Protein AF-A0A7W8D7C5-F1 (afdb_monomer_lite)

Sequence (244 aa):
MRLLVLLAIVPTAVAQPLSKNELETLPLEELSGRLLGEVGAFAIGVDRSNFPYEIRFFSRAYAPPSQYGLCESDWITLRLDFSPGRGTSVESIKTQPRFGAVDSIYHFPARISEERNRRVCSELTDVSQFFPAPDWGSARQVLYYLDYVKGVGIFKGKLHSFECTGACSGIDAQSYIKTIDPANITAVEAIDCPGDLRRGSCYRITLTGSPPGLFPRELRVYGKGYGNNTEVSHVALWVGVTFF

Organism: NCBI:txid659595

Radius of gyration: 20.31 Å; chains: 1; bounding box: 59×41×55 Å

pLDDT: mean 78.72, std 13.03, range [33.56, 93.62]

Foldseek 3Di:
DDPPPPPPPDDDPPQQADALCCCVDPDQQVNLCSQPNPVSVQFLDWDCPPPPFKIKTKGQWFDDPPLQFKIKIKIKIFGWDADVPRHIDGPDIDIAIFMFGQPVRNVPRVPADPVNRGVVSRPDSDCLSGAGERDSVQRVVVSVQLCLLLCDDPNPPPDAAEAEDDPCVPPPVSVVSNPDRSSQFHYKDWDQADDPQRQATKIKTAGHDDDAAKDWGIKIWGWHDDPPDTDTHYIYTYIDHDHD

Secondary structure (DSSP, 8-state):
--------------PPPBPHHHHHHS-HHHHHHHHHGGGGGGEEEEE-TTTTTEEEEEEPPBPPTT-TT-EEEEEEEEEEEEETTTEEEEEEEEEEEEEE--HHHHT-GGG--HHHHHHHHHH-S-STTS--BSSHHHHHHHHHHHHHHHT-GGGTT---EEEEEES-TT--HHHHHHT--GGGEEEEEEEPPPGGGTTSEEEEEEES---SEEEEEEEEEEEEEETTEEEEEEEEEEEEEE--

Structure (mmCIF, N/CA/C/O backbone):
data_AF-A0A7W8D7C5-F1
#
_entry.id   AF-A0A7W8D7C5-F1
#
loop_
_atom_site.group_PDB
_atom_site.id
_atom_site.type_symbol
_atom_site.label_atom_id
_atom_site.label_alt_id
_atom_site.label_comp_id
_atom_site.label_asym_id
_atom_site.label_entity_id
_atom_site.label_seq_id
_atom_site.pdbx_PDB_ins_code
_atom_site.Cartn_x
_atom_site.Cartn_y
_atom_site.Cartn_z
_atom_site.occupancy
_atom_site.B_iso_or_equiv
_atom_site.auth_seq_id
_atom_site.auth_comp_id
_atom_site.auth_asym_id
_atom_site.auth_atom_id
_atom_site.pdbx_PDB_model_num
ATOM 1 N N . MET A 1 1 ? -19.832 -9.947 -7.235 1.00 33.91 1 MET A N 1
ATOM 2 C CA . MET A 1 1 ? -21.053 -9.909 -6.408 1.00 33.91 1 MET A CA 1
ATOM 3 C C . MET A 1 1 ? -21.034 -8.576 -5.679 1.00 33.91 1 MET A C 1
ATOM 5 O O . MET A 1 1 ? -20.190 -8.396 -4.819 1.00 33.91 1 MET A O 1
ATOM 9 N N . ARG A 1 2 ? -21.822 -7.590 -6.127 1.00 33.56 2 ARG A N 1
ATOM 10 C CA . ARG A 1 2 ? -21.890 -6.276 -5.470 1.00 33.56 2 ARG A CA 1
ATOM 11 C C . ARG A 1 2 ? -22.754 -6.438 -4.224 1.00 33.56 2 ARG A C 1
ATOM 13 O O . ARG A 1 2 ? -23.958 -6.636 -4.367 1.00 33.56 2 ARG A O 1
ATOM 20 N N . LEU A 1 3 ? -22.152 -6.391 -3.039 1.00 38.16 3 LEU A N 1
ATOM 21 C CA . LEU A 1 3 ? -22.914 -6.239 -1.806 1.00 38.16 3 LEU A CA 1
ATOM 22 C C . LEU A 1 3 ? -23.389 -4.779 -1.761 1.00 38.16 3 LEU A C 1
ATOM 24 O O . LEU A 1 3 ? -22.662 -3.878 -1.355 1.00 38.16 3 LEU A O 1
ATOM 28 N N . LEU A 1 4 ? -24.597 -4.529 -2.270 1.00 39.44 4 LEU A N 1
ATOM 29 C CA . LEU A 1 4 ? -25.350 -3.338 -1.895 1.00 39.44 4 LEU A CA 1
ATOM 30 C C . LEU A 1 4 ? -25.650 -3.481 -0.401 1.00 39.44 4 LEU A C 1
ATOM 32 O O . LEU A 1 4 ? -26.576 -4.192 -0.018 1.00 39.44 4 LEU A O 1
ATOM 36 N N . VAL A 1 5 ? -24.839 -2.840 0.440 1.00 42.16 5 VAL A N 1
ATOM 37 C CA . VAL A 1 5 ? -25.149 -2.663 1.859 1.00 42.16 5 VAL A CA 1
ATOM 38 C C . VAL A 1 5 ? -26.300 -1.664 1.930 1.00 42.16 5 VAL A C 1
ATOM 40 O O . VAL A 1 5 ? -26.105 -0.452 1.995 1.00 42.16 5 VAL A O 1
ATOM 43 N N . LEU A 1 6 ? -27.529 -2.176 1.852 1.00 39.72 6 LEU A N 1
ATOM 44 C CA . LEU A 1 6 ? -28.664 -1.486 2.440 1.00 39.72 6 LEU A CA 1
ATOM 45 C C . LEU A 1 6 ? -28.370 -1.397 3.938 1.00 39.72 6 LEU A C 1
ATOM 47 O O . LEU A 1 6 ? -28.388 -2.412 4.632 1.00 39.72 6 LEU A O 1
ATOM 51 N N . LEU A 1 7 ? -28.064 -0.189 4.415 1.00 41.47 7 LEU A N 1
ATOM 52 C CA . LEU A 1 7 ? -28.066 0.146 5.835 1.00 41.47 7 LEU A CA 1
ATOM 53 C C . LEU A 1 7 ? -29.479 -0.100 6.383 1.00 41.47 7 LEU A C 1
ATOM 55 O O . LEU A 1 7 ? -30.329 0.789 6.392 1.00 41.47 7 LEU A O 1
ATOM 59 N N . ALA A 1 8 ? -29.740 -1.329 6.816 1.00 37.28 8 ALA A N 1
ATOM 60 C CA . ALA A 1 8 ? -30.811 -1.607 7.746 1.00 37.28 8 ALA A CA 1
ATOM 61 C C . ALA A 1 8 ? -30.384 -1.009 9.090 1.00 37.28 8 ALA A C 1
ATOM 63 O O . ALA A 1 8 ? -29.368 -1.388 9.668 1.00 37.28 8 ALA A O 1
ATOM 64 N N . ILE A 1 9 ? -31.141 -0.018 9.546 1.00 48.34 9 ILE A N 1
ATOM 65 C CA . ILE A 1 9 ? -31.020 0.576 10.873 1.00 48.34 9 ILE A CA 1
ATOM 66 C C . ILE A 1 9 ? -31.408 -0.523 11.873 1.00 48.34 9 ILE A C 1
ATOM 68 O O . ILE A 1 9 ? -32.590 -0.804 12.060 1.00 48.34 9 ILE A O 1
ATOM 72 N N . VAL A 1 10 ? -30.416 -1.197 12.456 1.00 40.25 10 VAL A N 1
ATOM 73 C CA . VAL A 1 10 ? -30.612 -2.179 13.534 1.00 40.25 10 VAL A CA 1
ATOM 74 C C . VAL A 1 10 ? -30.643 -1.423 14.871 1.00 40.25 10 VAL A C 1
ATOM 76 O O . VAL A 1 10 ? -29.879 -0.465 15.027 1.00 40.25 10 VAL A O 1
ATOM 79 N N . PRO A 1 11 ? -31.511 -1.789 15.837 1.00 37.47 11 PRO A N 1
ATOM 80 C CA . PRO A 1 11 ? -31.614 -1.071 17.100 1.00 37.47 11 PRO A CA 1
ATOM 81 C C . PRO A 1 11 ? -30.294 -1.195 17.857 1.00 37.47 11 PRO A C 1
ATOM 83 O O . PRO A 1 11 ? -29.848 -2.297 18.175 1.00 37.47 11 PRO A O 1
ATOM 86 N N . THR A 1 12 ? -29.667 -0.060 18.146 1.00 39.72 12 THR A N 1
ATOM 87 C CA . THR A 1 12 ? -28.473 0.011 18.977 1.00 39.72 12 THR A CA 1
ATOM 88 C C . THR A 1 12 ? -28.839 -0.404 20.399 1.00 39.72 12 THR A C 1
ATOM 90 O O . THR A 1 12 ? -29.387 0.373 21.180 1.00 39.72 12 THR A O 1
ATOM 93 N N . ALA A 1 13 ? -28.499 -1.640 20.775 1.00 42.94 13 ALA A N 1
ATOM 94 C CA . ALA A 1 13 ? -28.130 -1.886 22.161 1.00 42.94 13 ALA A CA 1
ATOM 95 C C . ALA A 1 13 ? -27.069 -0.831 22.499 1.00 42.94 13 ALA A C 1
ATOM 97 O O . ALA A 1 13 ? -26.105 -0.678 21.747 1.00 42.94 13 ALA A O 1
ATOM 98 N N . VAL A 1 14 ? -27.305 -0.031 23.539 1.00 43.00 14 VAL A N 1
ATOM 99 C CA . VAL A 1 14 ? -26.421 1.073 23.922 1.00 43.00 14 VAL A CA 1
ATOM 100 C C . VAL A 1 14 ? -25.083 0.463 24.333 1.00 43.00 14 VAL A C 1
ATOM 102 O O . VAL A 1 14 ? -24.896 0.066 25.481 1.00 43.00 14 VAL A O 1
ATOM 105 N N . ALA A 1 15 ? -24.179 0.304 23.367 1.00 57.97 15 ALA A N 1
ATOM 106 C CA . ALA A 1 15 ? -22.830 -0.161 23.607 1.00 57.97 15 ALA A CA 1
ATOM 107 C C . ALA A 1 15 ? -22.182 0.855 24.546 1.00 57.97 15 ALA A C 1
ATOM 109 O O . ALA A 1 15 ? -22.178 2.056 24.262 1.00 57.97 15 ALA A O 1
ATOM 110 N N . GLN A 1 16 ? -21.707 0.388 25.701 1.00 64.75 16 GLN A N 1
ATOM 111 C CA . GLN A 1 16 ? -20.987 1.254 26.624 1.00 64.75 16 GLN A CA 1
ATOM 112 C C . GLN A 1 16 ? -19.807 1.900 25.878 1.00 64.75 16 GLN A C 1
ATOM 114 O O . GLN A 1 16 ? -19.112 1.195 25.140 1.00 64.75 16 GLN A O 1
ATOM 119 N N . PRO A 1 17 ? -19.584 3.218 26.042 1.00 74.38 17 PRO A N 1
ATOM 120 C CA . PRO A 1 17 ? -18.462 3.898 25.412 1.00 74.38 17 PRO A CA 1
ATOM 121 C C . PRO A 1 17 ? -17.153 3.211 25.797 1.00 74.38 17 PRO A C 1
ATOM 123 O O . PRO A 1 17 ? -16.900 2.991 26.982 1.00 74.38 17 PRO A O 1
ATOM 126 N N . LEU A 1 18 ? -16.316 2.889 24.811 1.00 81.00 18 LEU A N 1
ATOM 127 C CA . LEU A 1 18 ? -15.020 2.276 25.077 1.00 81.00 18 LEU A CA 1
ATOM 128 C C . LEU A 1 18 ? -14.061 3.298 25.691 1.00 81.00 18 LEU A C 1
ATOM 130 O O . LEU A 1 18 ? -13.953 4.448 25.238 1.00 81.00 18 LEU A O 1
ATOM 134 N N . SER A 1 19 ? -13.336 2.871 26.722 1.00 84.56 19 SER A N 1
ATOM 135 C CA . SER A 1 19 ? -12.234 3.647 27.278 1.00 84.56 19 SER A CA 1
ATOM 136 C C . SER A 1 19 ? -11.058 3.716 26.298 1.00 84.56 19 SER A C 1
ATOM 138 O O . SER A 1 19 ? -10.903 2.879 25.407 1.00 84.56 19 SER A O 1
ATOM 140 N N . LYS A 1 20 ? -10.178 4.706 26.493 1.00 84.94 20 LYS A N 1
ATOM 141 C CA . LYS A 1 20 ? -8.940 4.843 25.711 1.00 84.94 20 LYS A CA 1
ATOM 142 C C . LYS A 1 20 ? -8.104 3.554 25.752 1.00 84.94 20 LYS A C 1
ATOM 144 O O . LYS A 1 20 ? -7.627 3.098 24.721 1.00 84.94 20 LYS A O 1
ATOM 149 N N . ASN A 1 21 ? -7.971 2.962 26.939 1.00 86.75 21 ASN A N 1
ATOM 150 C CA . ASN A 1 21 ? -7.183 1.749 27.139 1.00 86.75 21 ASN A CA 1
ATOM 151 C C . ASN A 1 21 ? -7.783 0.545 26.400 1.00 86.75 21 ASN A C 1
ATOM 153 O O . ASN A 1 21 ? -7.051 -0.227 25.793 1.00 86.75 21 ASN A O 1
ATOM 157 N N . GLU A 1 22 ? -9.109 0.397 26.403 1.00 88.38 22 GLU A N 1
ATOM 158 C CA . GLU A 1 22 ? -9.777 -0.677 25.659 1.00 88.38 22 GLU A CA 1
ATOM 159 C C . GLU A 1 22 ? -9.572 -0.533 24.147 1.00 88.38 22 GLU A C 1
ATOM 161 O O . GLU A 1 22 ? -9.234 -1.501 23.475 1.00 88.38 22 GLU A O 1
ATOM 166 N N . LEU A 1 23 ? -9.696 0.676 23.601 1.00 87.69 23 LEU A N 1
ATOM 167 C CA . LEU A 1 23 ? -9.466 0.921 22.172 1.00 87.69 23 LEU A CA 1
ATOM 168 C C . LEU A 1 23 ? -8.037 0.580 21.724 1.00 87.69 23 LEU A C 1
ATOM 170 O O . LEU A 1 23 ? -7.822 0.093 20.609 1.00 87.69 23 LEU A O 1
ATOM 174 N N . GLU A 1 24 ? -7.069 0.818 22.605 1.00 87.75 24 GLU A N 1
ATOM 175 C CA . GLU A 1 24 ? -5.652 0.573 22.354 1.00 87.75 24 GLU A CA 1
ATOM 176 C C . GLU A 1 24 ? -5.280 -0.912 22.480 1.00 87.75 24 GLU A C 1
ATOM 178 O O . GLU A 1 24 ? -4.467 -1.409 21.701 1.00 87.75 24 GLU A O 1
ATOM 183 N N . THR A 1 25 ? -5.902 -1.636 23.417 1.00 89.44 25 THR A N 1
ATOM 184 C CA . THR A 1 25 ? -5.422 -2.962 23.846 1.00 89.44 25 THR A CA 1
ATOM 185 C C . THR A 1 25 ? -6.354 -4.127 23.536 1.00 89.44 25 THR A C 1
ATOM 187 O O . THR A 1 25 ? -5.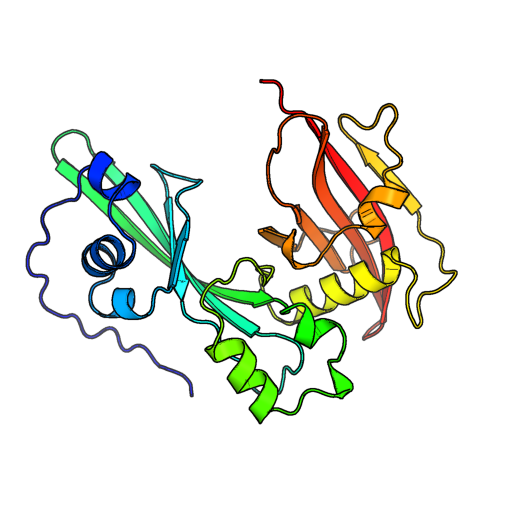883 -5.265 23.516 1.00 89.44 25 THR A O 1
ATOM 190 N N . LEU A 1 26 ? -7.646 -3.890 23.273 1.00 93.25 26 LEU A N 1
ATOM 191 C CA . LEU A 1 26 ? -8.585 -4.985 23.026 1.00 93.25 26 LEU A CA 1
ATOM 192 C C . LEU A 1 26 ? -8.147 -5.831 21.817 1.00 93.25 26 LEU A C 1
ATOM 194 O O . LEU A 1 26 ? -7.714 -5.278 20.797 1.00 93.25 26 LEU A O 1
ATOM 198 N N . PRO A 1 27 ? -8.291 -7.166 21.885 1.00 93.62 27 PRO A N 1
ATOM 199 C CA . PRO A 1 27 ? -8.067 -8.033 20.735 1.00 93.62 27 PRO A CA 1
ATOM 200 C C . PRO A 1 27 ? -8.948 -7.637 19.545 1.00 93.62 27 PRO A C 1
ATOM 202 O O . PRO A 1 27 ? -10.030 -7.077 19.721 1.00 93.62 27 PRO A O 1
ATOM 205 N N . LEU A 1 28 ? -8.495 -7.956 18.329 1.00 91.62 28 LEU A N 1
ATOM 206 C CA . LEU A 1 28 ? -9.187 -7.609 17.082 1.00 91.62 28 LEU A CA 1
ATOM 207 C C . LEU A 1 28 ? -10.673 -7.991 17.102 1.00 91.62 28 LEU A C 1
ATOM 209 O O . LEU A 1 28 ? -11.513 -7.154 16.788 1.00 91.62 28 LEU A O 1
ATOM 213 N N . GLU A 1 29 ? -10.989 -9.235 17.459 1.00 91.62 29 GLU A N 1
ATOM 214 C CA . GLU A 1 29 ? -12.358 -9.767 17.433 1.00 91.62 29 GLU A CA 1
ATOM 215 C C . GLU A 1 29 ? -13.283 -8.994 18.380 1.00 91.62 29 GLU A C 1
ATOM 217 O O . GLU A 1 29 ? -14.363 -8.559 17.985 1.00 91.62 29 GLU A O 1
ATOM 222 N N . GLU A 1 30 ? -12.834 -8.741 19.611 1.00 92.50 30 GLU A N 1
ATOM 223 C CA . GLU A 1 30 ? -13.624 -8.008 20.599 1.00 92.50 30 GLU A CA 1
ATOM 224 C C . GLU A 1 30 ? -13.763 -6.528 20.226 1.00 92.50 30 GLU A C 1
ATOM 226 O O . GLU A 1 30 ? -14.855 -5.961 20.296 1.00 92.50 30 GLU A O 1
ATOM 231 N N . LEU A 1 31 ? -12.673 -5.900 19.780 1.00 92.38 31 LEU A N 1
ATOM 232 C CA . LEU A 1 31 ? -12.679 -4.496 19.392 1.00 92.38 31 LEU A CA 1
ATOM 233 C C . LEU A 1 31 ? -13.562 -4.254 18.159 1.00 92.38 31 LEU A C 1
ATOM 235 O O . LEU A 1 31 ? -14.393 -3.346 18.160 1.00 92.38 31 LEU A O 1
ATOM 239 N N . SER A 1 32 ? -13.392 -5.063 17.112 1.00 91.12 32 SER A N 1
ATOM 240 C CA . SER A 1 32 ? -14.173 -4.957 15.876 1.00 91.12 32 SER A CA 1
ATOM 241 C C . SER A 1 32 ? -15.643 -5.298 16.116 1.00 91.12 32 SER A C 1
ATOM 243 O O . SER A 1 32 ? -16.505 -4.578 15.623 1.00 91.12 32 SER A O 1
ATOM 245 N N . GLY A 1 33 ? -15.951 -6.304 16.940 1.00 90.94 33 GLY A N 1
ATOM 246 C CA . GLY A 1 33 ? -17.324 -6.619 17.331 1.00 90.94 33 GLY A CA 1
ATOM 247 C C . GLY A 1 33 ? -18.002 -5.465 18.073 1.00 90.94 33 GLY A C 1
ATOM 248 O O . GLY A 1 33 ? -19.150 -5.133 17.781 1.00 90.94 33 GLY A O 1
ATOM 249 N N . ARG A 1 34 ? -17.290 -4.787 18.983 1.00 88.62 34 ARG A N 1
ATOM 250 C CA . ARG A 1 34 ? -17.839 -3.631 19.713 1.00 88.62 34 ARG A CA 1
ATOM 251 C C . ARG A 1 34 ? -17.984 -2.372 18.855 1.00 88.62 34 ARG A C 1
ATOM 253 O O . ARG A 1 34 ? -18.930 -1.620 19.068 1.00 88.62 34 ARG A O 1
ATOM 260 N N . LEU A 1 35 ? -17.067 -2.123 17.917 1.00 88.25 35 LEU A N 1
ATOM 261 C CA . LEU A 1 35 ? -17.066 -0.897 17.103 1.00 88.25 35 LEU A CA 1
ATOM 262 C C . LEU A 1 35 ? -17.837 -1.014 15.782 1.00 88.25 35 LEU A C 1
ATOM 264 O O . LEU A 1 35 ? -18.363 -0.014 15.299 1.00 88.25 35 LEU A O 1
ATOM 268 N N . LEU A 1 36 ? -17.891 -2.205 15.187 1.00 87.62 36 LEU A N 1
ATOM 269 C CA . LEU A 1 36 ? -18.470 -2.454 13.862 1.00 87.62 36 LEU A CA 1
ATOM 270 C C . LEU A 1 36 ? -19.644 -3.448 13.893 1.00 87.62 36 LEU A C 1
ATOM 272 O O . LEU A 1 36 ? -20.278 -3.669 12.860 1.00 87.62 36 LEU A O 1
ATOM 276 N N . GLY A 1 37 ? -19.946 -4.062 15.042 1.00 87.94 37 GLY A N 1
ATOM 277 C CA . GLY A 1 37 ? -20.987 -5.084 15.149 1.00 87.94 37 GLY A CA 1
ATOM 278 C C . GLY A 1 37 ? -20.677 -6.301 14.275 1.00 87.94 37 GLY A C 1
ATOM 279 O O . GLY A 1 37 ? -19.536 -6.753 14.198 1.00 87.94 37 GLY A O 1
ATOM 280 N N . GLU A 1 38 ? -21.688 -6.811 13.569 1.00 86.75 38 GLU A N 1
ATOM 281 C CA . GLU A 1 38 ? -21.551 -7.971 12.673 1.00 86.75 38 GLU A CA 1
ATOM 282 C C . GLU A 1 38 ? -20.538 -7.746 11.541 1.00 86.75 38 GLU A C 1
ATOM 284 O O . GLU A 1 38 ? -19.862 -8.684 11.123 1.00 86.75 38 GLU A O 1
ATOM 289 N N . VAL A 1 39 ? -20.370 -6.501 11.077 1.00 82.88 39 VAL A N 1
ATOM 290 C CA . VAL A 1 39 ? -19.362 -6.160 10.057 1.00 82.88 39 VAL A CA 1
ATOM 291 C C . VAL A 1 39 ? -17.945 -6.412 10.582 1.00 82.88 39 VAL A C 1
ATOM 293 O O . VAL A 1 39 ? -17.056 -6.778 9.813 1.00 82.88 39 VAL A O 1
ATOM 296 N N . GLY A 1 40 ? -17.740 -6.283 11.897 1.00 84.50 40 GLY A N 1
ATOM 297 C CA . GLY A 1 40 ? -16.464 -6.554 12.554 1.00 84.50 40 GLY A CA 1
ATOM 298 C C . GLY A 1 40 ? -15.989 -7.997 12.398 1.00 84.50 40 GLY A C 1
ATOM 299 O O . GLY A 1 40 ? -14.786 -8.226 12.335 1.00 84.50 40 GLY A O 1
ATOM 300 N N . ALA A 1 41 ? -16.900 -8.959 12.210 1.00 86.25 41 ALA A N 1
ATOM 301 C CA . ALA A 1 41 ? -16.549 -10.367 12.012 1.00 86.25 41 ALA A CA 1
ATOM 302 C C . ALA A 1 41 ? -15.736 -10.627 10.728 1.00 86.25 41 ALA A C 1
ATOM 304 O O . ALA A 1 41 ? -15.098 -11.671 10.596 1.00 86.25 41 ALA A O 1
ATOM 305 N N . PHE A 1 42 ? -15.747 -9.689 9.774 1.00 85.94 42 PHE A N 1
ATOM 306 C CA . PHE A 1 42 ? -14.951 -9.774 8.547 1.00 85.94 42 PHE A CA 1
ATOM 307 C C . PHE A 1 42 ? -13.567 -9.129 8.673 1.00 85.94 42 PHE A C 1
ATOM 309 O O . PHE A 1 42 ? -12.775 -9.215 7.727 1.00 85.94 42 PHE A O 1
ATOM 316 N N . ALA A 1 43 ? -13.272 -8.479 9.802 1.00 89.44 43 ALA A N 1
ATOM 317 C CA . ALA A 1 43 ? -11.977 -7.873 10.046 1.00 89.44 43 ALA A CA 1
ATOM 318 C C . ALA A 1 43 ? -10.926 -8.957 10.325 1.00 89.44 43 ALA A C 1
ATOM 320 O O . ALA A 1 43 ? -11.115 -9.827 11.169 1.00 89.44 43 ALA A O 1
ATOM 321 N N . ILE A 1 44 ? -9.799 -8.883 9.621 1.00 89.12 44 ILE A N 1
ATOM 322 C CA . ILE A 1 44 ? -8.647 -9.783 9.792 1.00 89.12 44 ILE A CA 1
ATOM 323 C C . ILE A 1 44 ? -7.432 -9.065 10.383 1.00 89.12 44 ILE A C 1
ATOM 325 O O . ILE A 1 44 ? -6.459 -9.701 10.769 1.00 89.12 44 ILE A O 1
ATOM 329 N N . GLY A 1 45 ? -7.497 -7.737 10.490 1.00 89.12 45 GLY A N 1
ATOM 330 C CA . GLY A 1 45 ? -6.445 -6.932 11.088 1.00 89.12 45 GLY A CA 1
ATOM 331 C C . GLY A 1 45 ? -6.946 -5.571 11.547 1.00 89.12 45 GLY A C 1
ATOM 332 O O . GLY A 1 45 ? -8.019 -5.108 11.147 1.00 89.12 45 GLY A O 1
ATOM 333 N N . VAL A 1 46 ? -6.142 -4.939 12.398 1.00 90.06 46 VAL A N 1
ATOM 334 C CA . VAL A 1 46 ? -6.382 -3.601 12.932 1.00 90.06 46 VAL A CA 1
ATOM 335 C C . VAL A 1 46 ? -5.077 -2.814 12.967 1.00 90.06 46 VAL A C 1
ATOM 337 O O . VAL A 1 46 ? -4.047 -3.311 13.416 1.00 90.06 46 VAL A O 1
ATOM 340 N N . ASP A 1 47 ? -5.141 -1.575 12.507 1.00 87.00 47 ASP A N 1
ATOM 341 C CA . ASP A 1 47 ? -4.083 -0.577 12.563 1.00 87.00 47 ASP A CA 1
ATOM 342 C C . ASP A 1 47 ? -4.500 0.538 13.532 1.00 87.00 47 ASP A C 1
ATOM 344 O O . ASP A 1 47 ? -5.588 1.117 13.435 1.00 87.00 47 ASP A O 1
ATOM 348 N N . ARG A 1 48 ? -3.619 0.797 14.501 1.00 86.94 48 ARG A N 1
ATOM 349 C CA . ARG A 1 48 ? -3.782 1.794 15.568 1.00 86.94 48 ARG A CA 1
ATOM 350 C C . ARG A 1 48 ? -2.698 2.871 15.529 1.00 86.94 48 ARG A C 1
ATOM 352 O O . ARG A 1 48 ? -2.564 3.628 16.485 1.00 86.94 48 ARG A O 1
ATOM 359 N N . SER A 1 49 ? -1.913 2.968 14.457 1.00 80.50 49 SER A N 1
ATOM 360 C CA . SER A 1 49 ? -0.775 3.893 14.387 1.00 80.50 49 SER A CA 1
ATOM 361 C C . SER A 1 49 ? -1.168 5.373 14.500 1.00 80.50 49 SER A C 1
ATOM 363 O O . SER A 1 49 ? -0.336 6.185 14.894 1.00 80.50 49 SER A O 1
ATOM 365 N N . ASN A 1 50 ? -2.428 5.722 14.209 1.00 78.69 50 ASN A N 1
ATOM 366 C CA . ASN A 1 50 ? -2.974 7.083 14.317 1.00 78.69 50 ASN A CA 1
ATOM 367 C C . ASN A 1 50 ? -3.860 7.305 15.560 1.00 78.69 50 ASN A C 1
ATOM 369 O O . ASN A 1 50 ? -4.583 8.303 15.649 1.00 78.69 50 ASN A O 1
ATOM 373 N N . PHE A 1 51 ? -3.841 6.391 16.526 1.00 80.19 51 PHE A N 1
ATOM 374 C CA . PHE A 1 51 ? -4.573 6.546 17.780 1.00 80.19 51 PHE A CA 1
ATOM 375 C C . PHE A 1 51 ? -4.053 7.765 18.588 1.00 80.19 51 PHE A C 1
ATOM 377 O O . PHE A 1 51 ? -2.845 8.007 18.591 1.00 80.19 51 PHE A O 1
ATOM 384 N N . PRO A 1 52 ? -4.905 8.556 19.286 1.00 81.12 52 PRO A N 1
ATOM 385 C CA . PRO A 1 52 ? -6.335 8.361 19.562 1.00 81.12 52 PRO A CA 1
ATOM 386 C C . PRO A 1 52 ? -7.304 8.882 18.495 1.00 81.12 52 PRO A C 1
ATOM 388 O O . PRO A 1 52 ? -8.506 8.889 18.735 1.00 81.12 52 PRO A O 1
ATOM 391 N N . TYR A 1 53 ? -6.815 9.329 17.340 1.00 83.56 53 TYR A N 1
ATOM 392 C CA . TYR A 1 53 ? -7.651 9.995 16.340 1.00 83.56 53 TYR A CA 1
ATOM 393 C C . TYR A 1 53 ? -8.380 9.008 15.428 1.00 83.56 53 TYR A C 1
ATOM 395 O O . TYR A 1 53 ? -9.548 9.214 15.096 1.00 83.56 53 TYR A O 1
ATOM 403 N N . GLU A 1 54 ? -7.699 7.935 15.025 1.00 89.56 54 GLU A N 1
ATOM 404 C CA . GLU A 1 54 ? -8.249 6.943 14.105 1.00 89.56 54 GLU A CA 1
ATOM 405 C C . GLU A 1 54 ? -7.881 5.514 14.510 1.00 89.56 54 GLU A C 1
ATOM 407 O O . GLU A 1 54 ? -6.773 5.247 14.979 1.00 89.56 54 GLU A O 1
ATOM 412 N N . ILE A 1 55 ? -8.810 4.591 14.262 1.00 91.31 55 ILE A N 1
ATOM 413 C CA . ILE A 1 55 ? -8.559 3.147 14.234 1.00 91.31 55 ILE A CA 1
ATOM 414 C C . ILE A 1 55 ? -8.997 2.634 12.873 1.00 91.31 55 ILE A C 1
ATOM 416 O O . ILE A 1 55 ? -10.069 2.991 12.379 1.00 91.31 55 ILE A O 1
ATOM 420 N N . ARG A 1 56 ? -8.180 1.782 12.263 1.00 91.69 56 ARG A N 1
ATOM 421 C CA . ARG A 1 56 ? -8.462 1.213 10.951 1.00 91.69 56 ARG A CA 1
ATOM 422 C C . ARG A 1 56 ? -8.559 -0.299 11.032 1.00 91.69 56 ARG A C 1
ATOM 424 O O . ARG A 1 56 ? -7.680 -0.937 11.588 1.00 91.69 56 ARG A O 1
ATOM 431 N N . PHE A 1 57 ? -9.601 -0.864 10.440 1.00 92.19 57 PHE A N 1
ATOM 432 C CA . PHE A 1 57 ? -9.766 -2.303 10.268 1.00 92.19 57 PHE A CA 1
ATOM 433 C C . PHE A 1 57 ? -9.558 -2.693 8.812 1.00 92.19 57 PHE A C 1
ATOM 435 O O . PHE A 1 57 ? -9.877 -1.927 7.898 1.00 92.19 57 PHE A O 1
ATOM 442 N N . PHE A 1 58 ? -9.061 -3.908 8.612 1.00 90.06 58 PHE A N 1
ATOM 443 C CA . PHE A 1 58 ? -8.840 -4.491 7.295 1.00 90.06 58 PHE A CA 1
ATOM 444 C C . PHE A 1 58 ? -9.738 -5.702 7.119 1.00 90.06 58 PHE A C 1
ATOM 446 O O . PHE A 1 58 ? -9.734 -6.602 7.959 1.00 90.06 58 PHE A O 1
ATOM 453 N N . SER A 1 59 ? -10.500 -5.729 6.033 1.00 89.38 59 SER A N 1
ATOM 454 C CA . SER A 1 59 ? -11.287 -6.903 5.662 1.00 89.38 59 SER A CA 1
ATOM 455 C C . SER A 1 59 ? -10.421 -7.979 5.007 1.00 89.38 59 SER A C 1
ATOM 457 O O . SER A 1 59 ? -9.323 -7.708 4.504 1.00 89.38 59 SER A O 1
ATOM 459 N N . ARG A 1 60 ? -10.938 -9.211 4.977 1.00 88.06 60 ARG A N 1
ATOM 460 C CA . ARG A 1 60 ? -10.334 -10.302 4.207 1.00 88.06 60 ARG A CA 1
ATOM 461 C C . ARG A 1 60 ? -10.167 -9.902 2.742 1.00 88.06 60 ARG A C 1
ATOM 463 O O . ARG A 1 60 ? -11.099 -9.400 2.115 1.00 88.06 60 ARG A O 1
ATOM 470 N N . ALA A 1 61 ? -8.989 -10.179 2.196 1.00 88.69 61 ALA A N 1
ATOM 471 C CA . ALA A 1 61 ? -8.711 -9.887 0.806 1.00 88.69 61 ALA A CA 1
ATOM 472 C C . ALA A 1 61 ? -9.488 -10.810 -0.149 1.00 88.69 61 ALA A C 1
ATOM 474 O O . ALA A 1 61 ? -9.789 -11.967 0.154 1.00 88.69 61 ALA A O 1
ATOM 475 N N . TYR A 1 62 ? -9.786 -10.309 -1.341 1.00 89.19 62 TYR A N 1
ATOM 476 C CA . TYR A 1 62 ? -10.419 -11.068 -2.413 1.00 89.19 62 TYR A CA 1
ATOM 477 C C . TYR A 1 62 ? -9.836 -10.678 -3.771 1.00 89.19 62 TYR A C 1
ATOM 479 O O . TYR A 1 62 ? -9.217 -9.632 -3.921 1.00 89.19 62 TYR A O 1
ATOM 487 N N . ALA A 1 63 ? -10.001 -11.537 -4.775 1.00 87.81 63 ALA A N 1
ATOM 488 C CA . ALA A 1 63 ? -9.546 -11.234 -6.127 1.00 87.81 63 ALA A CA 1
ATOM 489 C C . ALA A 1 63 ? -10.634 -10.454 -6.891 1.00 87.81 63 ALA A C 1
ATOM 491 O O . ALA A 1 63 ? -11.731 -10.999 -7.085 1.00 87.81 63 ALA A O 1
ATOM 492 N N . PRO A 1 64 ? -10.359 -9.225 -7.367 1.00 80.69 64 PRO A N 1
ATOM 493 C CA . PRO A 1 64 ? -11.296 -8.506 -8.215 1.00 80.69 64 PRO A CA 1
ATOM 494 C C . PRO A 1 64 ? -11.475 -9.223 -9.569 1.00 80.69 64 PRO A C 1
ATOM 496 O O . PRO A 1 64 ? -10.511 -9.766 -10.122 1.00 80.69 64 PRO A O 1
ATOM 499 N N . PRO A 1 65 ? -12.691 -9.233 -10.151 1.00 75.31 65 PRO A N 1
ATOM 500 C CA . PRO A 1 65 ? -12.930 -9.854 -11.453 1.00 75.31 65 PRO A CA 1
ATOM 501 C C . PRO A 1 65 ? -12.035 -9.238 -12.530 1.00 75.31 65 PRO A C 1
ATOM 503 O O . PRO A 1 65 ? -11.887 -8.018 -12.575 1.00 75.31 65 PRO A O 1
ATOM 506 N N . SER A 1 66 ? -11.487 -10.051 -13.439 1.00 73.38 66 SER A N 1
ATOM 507 C CA . SER A 1 66 ? -10.645 -9.624 -14.578 1.00 73.38 66 SER A CA 1
ATOM 508 C C . SER A 1 66 ? -9.328 -8.895 -14.248 1.00 73.38 66 SER A C 1
ATOM 510 O O . SER A 1 66 ? -8.605 -8.513 -15.165 1.00 73.38 66 SER A O 1
ATOM 512 N N . GLN A 1 67 ? -8.977 -8.743 -12.968 1.00 74.56 67 GLN A N 1
ATOM 513 C CA . GLN A 1 67 ? -7.760 -8.067 -12.506 1.00 74.56 67 GLN A CA 1
ATOM 514 C C . GLN A 1 67 ? -6.763 -9.091 -11.950 1.00 74.56 67 GLN A C 1
ATOM 516 O O . GLN A 1 67 ? -6.469 -9.146 -10.755 1.00 74.56 67 GLN A O 1
ATOM 521 N N . TYR A 1 68 ? -6.277 -9.963 -12.835 1.00 74.50 68 TYR A N 1
ATOM 522 C CA . TYR A 1 68 ? -5.279 -10.974 -12.487 1.00 74.50 68 TYR A CA 1
ATOM 523 C C . TYR A 1 68 ? -3.990 -10.310 -12.017 1.00 74.50 68 TYR A C 1
ATOM 525 O O . TYR A 1 68 ? -3.506 -9.381 -12.662 1.00 74.50 68 TYR A O 1
ATOM 533 N N . GLY A 1 69 ? -3.416 -10.801 -10.922 1.00 77.00 69 GLY A N 1
ATOM 534 C CA . GLY A 1 69 ? -2.168 -10.244 -10.402 1.00 77.00 69 GLY A CA 1
ATOM 535 C C . GLY A 1 69 ? -2.306 -9.499 -9.076 1.00 77.00 69 GLY A C 1
ATOM 536 O O . GLY A 1 69 ? -1.303 -9.260 -8.411 1.00 77.00 69 GLY A O 1
ATOM 537 N N . LEU A 1 70 ? -3.534 -9.122 -8.707 1.00 86.44 70 LEU A N 1
ATOM 538 C CA . LEU A 1 70 ? -3.824 -8.266 -7.562 1.00 86.44 70 LEU A CA 1
ATOM 539 C C . LEU A 1 70 ? -4.927 -8.864 -6.688 1.00 86.44 70 LEU A C 1
ATOM 541 O O . LEU A 1 70 ? -5.820 -9.565 -7.175 1.00 86.44 70 LEU A O 1
ATOM 545 N N . CYS A 1 71 ? -4.866 -8.522 -5.406 1.00 89.00 71 CYS A N 1
ATOM 546 C CA . CYS A 1 71 ? -5.959 -8.677 -4.461 1.00 89.00 71 CYS A CA 1
ATOM 547 C C . CYS A 1 71 ? -6.568 -7.302 -4.151 1.00 89.00 71 CYS A C 1
ATOM 549 O O . CYS A 1 71 ? -5.988 -6.261 -4.464 1.00 89.00 71 CYS A O 1
ATOM 551 N N . GLU A 1 72 ? -7.746 -7.311 -3.545 1.00 90.81 72 GLU A N 1
ATOM 552 C CA . GLU A 1 72 ? -8.467 -6.154 -3.030 1.00 90.81 72 GLU A CA 1
ATOM 553 C C . GLU A 1 72 ? -8.831 -6.414 -1.567 1.00 90.81 72 GLU A C 1
ATOM 555 O O . GLU A 1 72 ? -9.193 -7.536 -1.220 1.00 90.81 72 GLU A O 1
ATOM 560 N N . SER A 1 73 ? -8.728 -5.399 -0.713 1.00 91.00 73 SER A N 1
ATOM 561 C CA . SER A 1 73 ? -9.186 -5.438 0.681 1.00 91.00 73 SER A CA 1
ATOM 562 C C . SER A 1 73 ? -9.819 -4.098 1.032 1.00 91.00 73 SER A C 1
ATOM 564 O O . SER A 1 73 ? -9.245 -3.041 0.763 1.00 91.00 73 SER A O 1
ATOM 566 N N . ASP A 1 74 ? -10.999 -4.133 1.646 1.00 90.62 74 ASP A N 1
ATOM 567 C CA . ASP A 1 74 ? -11.639 -2.941 2.189 1.00 90.62 74 ASP A CA 1
ATOM 568 C C . ASP A 1 74 ? -10.973 -2.509 3.492 1.00 90.62 74 ASP A C 1
ATOM 570 O O . ASP A 1 74 ? -10.804 -3.297 4.429 1.00 90.62 74 ASP A O 1
ATOM 574 N N . TRP A 1 75 ? -10.635 -1.226 3.538 1.00 91.31 75 TRP A N 1
ATOM 575 C CA . TRP A 1 75 ? -10.125 -0.522 4.701 1.00 91.31 75 TRP A CA 1
ATOM 576 C C . TRP A 1 75 ? -11.253 0.286 5.330 1.00 91.31 75 TRP A C 1
ATOM 578 O O . TRP A 1 75 ? -11.780 1.213 4.709 1.00 91.31 75 TRP A O 1
ATOM 588 N N . ILE A 1 76 ? -11.592 -0.035 6.575 1.00 92.25 76 ILE A N 1
ATOM 589 C CA . ILE A 1 76 ? -12.627 0.648 7.353 1.00 92.25 76 ILE A CA 1
ATOM 590 C C . ILE A 1 76 ? -11.923 1.526 8.381 1.00 92.25 76 ILE A C 1
ATOM 592 O O . ILE A 1 76 ? -11.376 1.030 9.359 1.00 92.25 76 ILE A O 1
ATOM 596 N N . THR A 1 77 ? -11.899 2.835 8.151 1.00 92.25 77 THR A N 1
ATOM 597 C CA . THR A 1 77 ? -11.305 3.811 9.072 1.00 92.25 77 THR A CA 1
ATOM 598 C C . THR A 1 77 ? -12.401 4.446 9.915 1.00 92.25 77 THR A C 1
ATOM 600 O O . THR A 1 77 ? -13.352 5.021 9.382 1.00 92.25 77 THR A O 1
ATOM 603 N N . LEU A 1 78 ? -12.254 4.339 11.231 1.00 91.81 78 LEU A N 1
ATOM 604 C CA . LEU A 1 78 ? -13.099 4.976 12.226 1.00 91.81 78 LEU A CA 1
ATOM 605 C C . LEU A 1 78 ? -12.367 6.184 12.781 1.00 91.81 78 LEU A C 1
ATOM 607 O O . LEU A 1 78 ? -11.282 6.040 13.344 1.00 91.81 78 LEU A O 1
ATOM 611 N N . ARG A 1 79 ? -12.975 7.358 12.648 1.00 90.50 79 ARG A N 1
ATOM 612 C CA . ARG A 1 79 ? -12.521 8.555 13.347 1.00 90.50 79 ARG A CA 1
ATOM 613 C C . ARG A 1 79 ? -13.208 8.613 14.698 1.00 90.50 79 ARG A C 1
ATOM 615 O O . ARG A 1 79 ? -14.426 8.442 14.779 1.00 90.50 79 ARG A O 1
ATOM 622 N N . LEU A 1 80 ? -12.422 8.821 15.740 1.00 87.31 80 LEU A N 1
ATOM 623 C CA . LEU A 1 80 ? -12.884 8.774 17.116 1.00 87.31 80 LEU A CA 1
ATOM 624 C C . LEU A 1 80 ? -12.954 10.187 17.691 1.00 87.31 80 LEU A C 1
ATOM 626 O O . LEU A 1 80 ? -12.002 10.956 17.568 1.00 87.31 80 LEU A O 1
ATOM 630 N N . ASP A 1 81 ? -14.070 10.506 18.342 1.00 84.00 81 ASP A N 1
ATOM 631 C CA . ASP A 1 81 ? -14.185 11.687 19.190 1.00 84.00 81 ASP A CA 1
ATOM 632 C C . ASP A 1 81 ? -13.944 11.268 20.640 1.00 84.00 81 ASP A C 1
ATOM 634 O O . ASP A 1 81 ? -14.675 10.459 21.225 1.00 84.00 81 ASP A O 1
ATOM 638 N N . PHE A 1 82 ? -12.869 11.802 21.212 1.00 78.31 82 PHE A N 1
ATOM 639 C CA . PHE A 1 82 ? -12.524 11.571 22.601 1.00 78.31 82 PHE A CA 1
ATOM 640 C C . PHE A 1 82 ? -13.021 12.734 23.454 1.00 78.31 82 PHE A C 1
ATOM 642 O O . PHE A 1 82 ? -12.396 13.793 23.522 1.00 78.31 82 PHE A O 1
ATOM 649 N N . SER A 1 83 ? -14.118 12.503 24.174 1.00 71.75 83 SER A N 1
ATOM 650 C CA . SER A 1 83 ? -14.666 13.459 25.133 1.00 71.75 83 SER A CA 1
ATOM 651 C C . SER A 1 83 ? -14.317 13.037 26.568 1.00 71.75 83 SER A C 1
ATOM 653 O O . SER A 1 83 ? -14.837 12.025 27.059 1.00 71.75 83 SER A O 1
ATOM 655 N N . PRO A 1 84 ? -13.482 13.807 27.296 1.00 63.00 84 PRO A N 1
ATOM 656 C CA . PRO A 1 84 ? -13.187 13.533 28.700 1.00 63.00 84 PRO A CA 1
ATOM 657 C C . PRO A 1 84 ? -14.482 13.419 29.522 1.00 63.00 84 PRO A C 1
ATOM 659 O O . PRO A 1 84 ? -15.321 14.317 29.507 1.00 63.00 84 PRO A O 1
ATOM 662 N N . GLY A 1 85 ? -14.668 12.294 30.219 1.00 65.25 85 GLY A N 1
ATOM 663 C CA . GLY A 1 85 ? -15.843 12.034 31.065 1.00 65.25 85 GLY A CA 1
ATOM 664 C C . GLY A 1 85 ? -17.074 11.438 30.363 1.00 65.25 85 GLY A C 1
ATOM 665 O O . GLY A 1 85 ? -17.999 11.034 31.060 1.00 65.25 85 GLY A O 1
ATOM 666 N N . ARG A 1 86 ? -17.096 11.330 29.024 1.00 65.88 86 ARG A N 1
ATOM 667 C CA . ARG A 1 86 ? -18.172 10.639 28.270 1.00 65.88 86 ARG A CA 1
ATOM 668 C C . ARG A 1 86 ? -17.715 9.357 27.564 1.00 65.88 86 ARG A C 1
ATOM 670 O O . ARG A 1 86 ? -18.548 8.635 27.026 1.00 65.88 86 ARG A O 1
ATOM 677 N N . GLY A 1 87 ? -16.414 9.068 27.603 1.00 68.06 87 GLY A N 1
ATOM 678 C CA . GLY A 1 87 ? -15.803 7.966 26.864 1.00 68.06 87 GLY A CA 1
ATOM 679 C C . GLY A 1 87 ? -15.556 8.329 25.401 1.00 68.06 87 GLY A C 1
ATOM 680 O O . GLY A 1 87 ? -15.640 9.497 25.020 1.00 68.06 87 GLY A O 1
ATOM 681 N N . THR A 1 88 ? -15.209 7.330 24.594 1.00 76.31 88 THR A N 1
ATOM 682 C CA . THR A 1 88 ? -14.913 7.532 23.172 1.00 76.31 88 THR A CA 1
ATOM 683 C C . THR A 1 88 ? -16.125 7.173 22.328 1.00 76.31 88 THR A C 1
ATOM 685 O O . THR A 1 88 ? -16.694 6.092 22.496 1.00 76.31 88 THR A O 1
ATOM 688 N N . SER A 1 89 ? -16.498 8.052 21.403 1.00 80.00 89 SER A N 1
ATOM 689 C CA . SER A 1 89 ? -17.531 7.790 20.400 1.00 80.00 89 SER A CA 1
ATOM 690 C C . SER A 1 89 ? -16.929 7.747 18.998 1.00 80.00 89 SER A C 1
ATOM 692 O O . SER A 1 89 ? -15.872 8.313 18.725 1.00 80.00 89 SER A O 1
ATOM 694 N N . VAL A 1 90 ? -17.610 7.052 18.089 1.00 84.19 90 VAL A N 1
ATOM 695 C CA . VAL A 1 90 ? -17.266 7.071 16.665 1.00 84.19 90 VAL A CA 1
ATOM 696 C C . VAL A 1 90 ? -17.853 8.344 16.056 1.00 84.19 90 VAL A C 1
ATOM 698 O O . VAL A 1 90 ? -19.070 8.502 16.010 1.00 84.19 90 VAL A O 1
ATOM 701 N N . GLU A 1 91 ? -16.989 9.250 15.601 1.00 86.12 91 GLU A N 1
ATOM 702 C CA . GLU A 1 91 ? -17.374 10.493 14.921 1.00 86.12 91 GLU A CA 1
ATOM 703 C C . GLU A 1 91 ? -17.773 10.213 13.468 1.00 86.12 91 GLU A C 1
ATOM 705 O O . GLU A 1 91 ? -18.783 10.713 12.975 1.00 86.12 91 GLU A O 1
ATOM 710 N N . SER A 1 92 ? -16.978 9.402 12.764 1.00 87.50 92 SER A N 1
ATOM 711 C CA . SER A 1 92 ? -17.260 9.034 11.376 1.00 87.50 92 SER A CA 1
ATOM 712 C C . SER A 1 92 ? -16.662 7.686 10.990 1.00 87.50 92 SER A C 1
ATOM 714 O O . SER A 1 92 ? -15.678 7.225 11.572 1.00 87.50 92 SER A O 1
ATOM 716 N N . ILE A 1 93 ? -17.274 7.068 9.979 1.00 90.38 93 ILE A N 1
ATOM 717 C CA . ILE A 1 93 ? -16.855 5.795 9.393 1.00 90.38 93 ILE A CA 1
ATOM 718 C C . ILE A 1 93 ? -16.582 6.026 7.913 1.00 90.38 93 ILE A C 1
ATOM 720 O O . ILE A 1 93 ? -17.444 6.523 7.186 1.00 90.38 93 ILE A O 1
ATOM 724 N N . LYS A 1 94 ? -15.395 5.635 7.454 1.00 92.44 94 LYS A N 1
ATOM 725 C CA . LYS A 1 94 ? -15.014 5.686 6.046 1.00 92.44 94 LYS A CA 1
ATOM 726 C C . LYS A 1 94 ? -14.547 4.314 5.592 1.00 92.44 94 LYS A C 1
ATOM 728 O O . LYS A 1 94 ? -13.600 3.774 6.151 1.00 92.44 94 LYS A O 1
ATOM 733 N N . THR A 1 95 ? -15.162 3.802 4.534 1.00 91.38 95 THR A N 1
ATOM 734 C CA . THR A 1 95 ? -14.754 2.540 3.908 1.00 91.38 95 THR A CA 1
ATOM 735 C C . THR A 1 95 ? -14.150 2.828 2.545 1.00 91.38 95 THR A C 1
ATOM 737 O O . THR A 1 95 ? -14.721 3.600 1.770 1.00 91.38 95 THR A O 1
ATOM 740 N N . GLN A 1 96 ? -12.980 2.260 2.263 1.00 91.38 96 GLN A N 1
ATOM 741 C CA . GLN A 1 96 ? -12.301 2.419 0.981 1.00 91.38 96 GLN A CA 1
ATOM 742 C C . GLN A 1 96 ? -11.688 1.092 0.533 1.00 91.38 96 GLN A C 1
ATOM 744 O O . GLN A 1 96 ? -10.957 0.495 1.324 1.00 91.38 96 GLN A O 1
ATOM 749 N N . PRO A 1 97 ? -11.888 0.673 -0.725 1.00 90.81 97 PRO A N 1
ATOM 750 C CA . PRO A 1 97 ? -11.138 -0.444 -1.266 1.00 90.81 97 PRO A CA 1
ATOM 751 C C . PRO A 1 97 ? -9.671 -0.041 -1.424 1.00 90.81 97 PRO A C 1
ATOM 753 O O . PRO A 1 97 ? -9.342 1.100 -1.780 1.00 90.81 97 PRO A O 1
ATOM 756 N N . ARG A 1 98 ? -8.780 -0.988 -1.160 1.00 91.25 98 ARG A N 1
ATOM 757 C CA . ARG A 1 98 ? -7.355 -0.897 -1.465 1.00 91.25 98 ARG A CA 1
ATOM 758 C C . ARG A 1 98 ? -6.949 -2.062 -2.341 1.00 91.25 98 ARG A C 1
ATOM 760 O O . ARG A 1 98 ? -7.552 -3.129 -2.270 1.00 91.25 98 ARG A O 1
ATOM 767 N N . PHE A 1 99 ? -5.886 -1.864 -3.114 1.00 90.06 99 PHE A N 1
ATOM 768 C CA . PHE A 1 99 ? -5.385 -2.833 -4.088 1.00 90.06 99 PHE A CA 1
ATOM 769 C C . PHE A 1 99 ? -3.885 -3.021 -3.959 1.00 90.06 99 PHE A C 1
ATOM 771 O O . PHE A 1 99 ? -3.172 -2.058 -3.720 1.00 90.06 99 PHE A O 1
ATOM 778 N N . GLY A 1 100 ? -3.406 -4.229 -4.219 1.00 89.06 100 GLY A N 1
ATOM 779 C CA . GLY A 1 100 ? -2.022 -4.598 -3.976 1.00 89.06 100 GLY A CA 1
ATOM 780 C C . GLY A 1 100 ? -1.746 -5.999 -4.478 1.00 89.06 100 GLY A C 1
ATOM 781 O O . GLY A 1 100 ? -2.667 -6.778 -4.743 1.00 89.06 100 GLY A O 1
ATOM 782 N N . ALA A 1 101 ? -0.470 -6.308 -4.649 1.00 84.94 101 ALA A N 1
ATOM 783 C CA . ALA A 1 101 ? -0.044 -7.611 -5.125 1.00 84.94 101 ALA A CA 1
ATOM 784 C C . ALA A 1 101 ? 0.491 -8.447 -3.973 1.00 84.94 101 ALA A C 1
ATOM 786 O O . ALA A 1 101 ? 1.213 -7.931 -3.130 1.00 84.94 101 ALA A O 1
ATOM 787 N N . VAL A 1 102 ? 0.178 -9.738 -3.995 1.00 81.00 102 VAL A N 1
ATOM 788 C CA . VAL A 1 102 ? 0.885 -10.733 -3.186 1.00 81.00 102 VAL A CA 1
ATOM 789 C C . VAL A 1 102 ? 2.124 -11.149 -3.963 1.00 81.00 102 VAL A C 1
ATOM 791 O O . VAL A 1 102 ? 2.029 -11.419 -5.162 1.00 81.00 102 VAL A O 1
ATOM 794 N N . ASP A 1 103 ? 3.268 -11.246 -3.295 1.00 73.62 103 ASP A N 1
ATOM 795 C CA . ASP A 1 103 ? 4.563 -11.494 -3.935 1.00 73.62 103 ASP A CA 1
ATOM 796 C C . ASP A 1 103 ? 4.566 -12.697 -4.904 1.00 73.62 103 ASP A C 1
ATOM 798 O O . ASP A 1 103 ? 5.000 -12.605 -6.057 1.00 73.62 103 ASP A O 1
ATOM 802 N N . SER A 1 104 ? 3.968 -13.811 -4.471 1.00 72.88 104 SER A N 1
ATOM 803 C CA . SER A 1 104 ? 3.837 -15.031 -5.280 1.00 72.88 104 SER A CA 1
ATOM 804 C C . SER A 1 104 ? 3.008 -14.841 -6.557 1.00 72.88 104 SER A C 1
ATOM 806 O O . SER A 1 104 ? 3.251 -15.506 -7.568 1.00 72.88 104 SER A O 1
ATOM 808 N N . ILE A 1 105 ? 2.034 -13.930 -6.521 1.00 76.12 105 ILE A N 1
ATO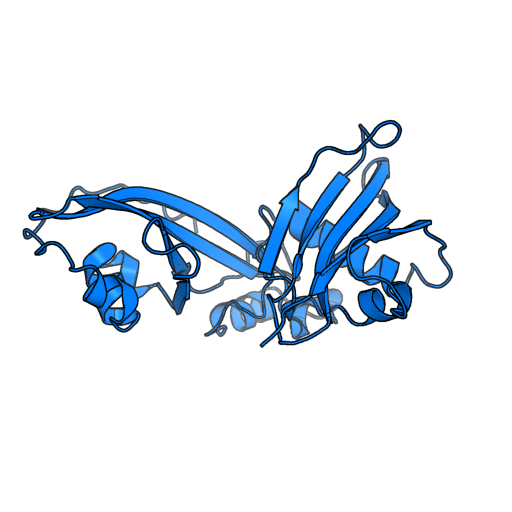M 809 C CA . ILE A 1 105 ? 1.164 -13.590 -7.645 1.00 76.12 105 ILE A CA 1
ATOM 810 C C . ILE A 1 105 ? 1.897 -12.627 -8.588 1.00 76.12 105 ILE A C 1
ATOM 812 O O . ILE A 1 105 ? 1.893 -12.830 -9.804 1.00 76.12 105 ILE A O 1
ATOM 816 N N . TYR A 1 106 ? 2.546 -11.605 -8.026 1.00 77.94 106 TYR A N 1
ATOM 817 C CA . TYR A 1 106 ? 3.258 -10.565 -8.766 1.00 77.94 106 TYR A CA 1
ATOM 818 C C . TYR A 1 106 ? 4.396 -11.109 -9.633 1.00 77.94 106 TYR A C 1
ATOM 820 O O . TYR A 1 106 ? 4.566 -10.662 -10.765 1.00 77.94 106 TYR A O 1
ATOM 828 N N . HIS A 1 107 ? 5.146 -12.097 -9.145 1.00 73.38 107 HIS A N 1
ATOM 829 C CA . HIS A 1 107 ? 6.258 -12.678 -9.899 1.00 73.38 107 HIS A CA 1
ATOM 830 C C . HIS A 1 107 ? 5.813 -13.575 -11.067 1.00 73.38 107 HIS A C 1
ATOM 832 O O . HIS A 1 107 ? 6.560 -13.760 -12.030 1.00 73.38 107 HIS A O 1
ATOM 838 N N . PHE A 1 108 ? 4.599 -14.138 -11.017 1.00 72.62 108 PHE A N 1
ATOM 839 C CA . PHE A 1 108 ? 4.110 -15.087 -12.026 1.00 72.62 108 PHE A CA 1
ATOM 840 C C . PHE A 1 108 ? 2.679 -14.799 -12.522 1.00 72.62 108 PHE A C 1
ATOM 842 O O . PHE A 1 108 ? 1.875 -15.732 -12.629 1.00 72.62 108 PHE A O 1
ATOM 849 N N . PRO A 1 109 ? 2.343 -13.558 -12.922 1.00 72.56 109 PRO A N 1
ATOM 850 C CA . PRO A 1 109 ? 0.963 -13.156 -13.185 1.00 72.56 109 PRO A CA 1
ATOM 851 C C . PRO A 1 109 ? 0.377 -13.894 -14.394 1.00 72.56 109 PRO A C 1
ATOM 853 O O . PRO A 1 109 ? -0.764 -14.338 -14.357 1.00 72.56 109 PRO A O 1
ATOM 856 N N . ALA A 1 110 ? 1.183 -14.143 -15.434 1.00 73.81 110 ALA A N 1
ATOM 857 C CA . ALA A 1 110 ? 0.768 -14.893 -16.625 1.00 73.81 110 ALA A CA 1
ATOM 858 C C . ALA A 1 110 ? 0.467 -16.383 -16.360 1.00 73.81 110 ALA A C 1
ATOM 860 O O . ALA A 1 110 ? -0.091 -17.062 -17.218 1.00 73.81 110 ALA A O 1
ATOM 861 N N . ARG A 1 111 ? 0.861 -16.913 -15.193 1.00 79.56 111 ARG A N 1
ATOM 862 C CA . ARG A 1 111 ? 0.640 -18.313 -14.788 1.00 79.56 111 ARG A CA 1
ATOM 863 C C . ARG A 1 111 ? -0.487 -18.456 -13.760 1.00 79.56 111 ARG A C 1
ATOM 865 O O . ARG A 1 111 ? -0.760 -19.566 -13.299 1.00 79.56 111 ARG A O 1
ATOM 872 N N . ILE A 1 112 ? -1.120 -17.349 -13.374 1.00 81.38 112 ILE A N 1
ATOM 873 C CA . ILE A 1 112 ? -2.202 -17.316 -12.394 1.00 81.38 112 ILE A CA 1
ATOM 874 C C . ILE A 1 112 ? -3.535 -17.381 -13.148 1.00 81.38 112 ILE A C 1
ATOM 876 O O . ILE A 1 112 ? -3.936 -16.441 -13.826 1.00 81.38 112 ILE A O 1
ATOM 880 N N . SER A 1 113 ? -4.243 -18.502 -13.012 1.00 85.12 113 SER A N 1
ATOM 881 C CA . SER A 1 113 ? -5.649 -18.604 -13.422 1.00 85.12 113 SER A CA 1
ATOM 882 C C . SER A 1 113 ? -6.552 -17.788 -12.492 1.00 85.12 113 SER A C 1
ATOM 884 O O . SER A 1 113 ? -6.209 -17.601 -11.323 1.00 85.12 113 SER A O 1
ATOM 886 N N . GLU A 1 114 ? -7.756 -17.443 -12.946 1.00 84.44 114 GLU A N 1
ATOM 887 C CA . GLU A 1 114 ? -8.768 -16.776 -12.118 1.00 84.44 114 GLU A CA 1
ATOM 888 C C . GLU A 1 114 ? -9.053 -17.491 -10.796 1.00 84.44 114 GLU A C 1
ATOM 890 O O . GLU A 1 114 ? -9.023 -16.871 -9.734 1.00 84.44 114 GLU A O 1
ATOM 895 N N . GLU A 1 115 ? -9.286 -18.802 -10.851 1.00 87.25 115 GLU A N 1
ATOM 896 C CA . GLU A 1 115 ? -9.590 -19.608 -9.669 1.00 87.25 115 GLU A CA 1
ATOM 897 C C . GLU A 1 115 ? -8.435 -19.584 -8.662 1.00 87.25 115 GLU A C 1
ATOM 899 O O . GLU A 1 115 ? -8.640 -19.359 -7.469 1.00 87.25 115 GLU A O 1
ATOM 904 N N . ARG A 1 116 ? -7.201 -19.739 -9.155 1.00 87.00 116 ARG A N 1
ATOM 905 C CA . ARG A 1 116 ? -5.994 -19.635 -8.329 1.00 87.00 116 ARG A CA 1
ATOM 906 C C . ARG A 1 116 ? -5.847 -18.251 -7.694 1.00 87.00 116 ARG A C 1
ATOM 908 O O . ARG A 1 116 ? -5.520 -18.193 -6.516 1.00 87.00 116 ARG A O 1
ATOM 915 N N . ASN A 1 117 ? -6.118 -17.167 -8.426 1.00 86.69 117 ASN A N 1
ATOM 916 C CA . ASN A 1 117 ? -6.063 -15.810 -7.869 1.00 86.69 117 ASN A CA 1
ATOM 917 C C . ASN A 1 117 ? -7.058 -15.652 -6.712 1.00 86.69 117 ASN A C 1
ATOM 919 O O . ASN A 1 117 ? -6.691 -15.212 -5.626 1.00 86.69 117 ASN A O 1
ATOM 923 N N . ARG A 1 118 ? -8.311 -16.087 -6.924 1.00 88.12 118 ARG A N 1
ATOM 924 C CA . ARG A 1 118 ? -9.357 -16.056 -5.890 1.00 88.12 118 ARG A CA 1
ATOM 925 C C . ARG A 1 118 ? -8.930 -16.821 -4.642 1.00 88.12 118 ARG A C 1
ATOM 927 O O . ARG A 1 118 ? -9.085 -16.294 -3.546 1.00 88.12 118 ARG A O 1
ATOM 934 N N . ARG A 1 119 ? -8.366 -18.022 -4.818 1.00 88.75 119 ARG A N 1
ATOM 935 C CA . ARG A 1 119 ? -7.892 -18.856 -3.711 1.00 88.75 119 ARG A CA 1
ATOM 936 C C . ARG A 1 119 ? -6.801 -18.153 -2.906 1.00 88.75 119 ARG A C 1
ATOM 938 O O . ARG A 1 119 ? -6.995 -17.947 -1.713 1.00 88.75 119 ARG A O 1
ATOM 945 N N . VAL A 1 120 ? -5.726 -17.712 -3.567 1.00 87.38 120 VAL A N 1
ATOM 946 C CA . VAL A 1 120 ? -4.590 -17.061 -2.891 1.00 87.38 120 VAL A CA 1
ATOM 947 C C . VAL A 1 120 ? -5.042 -15.814 -2.134 1.00 87.38 120 VAL A C 1
ATOM 949 O O . VAL A 1 120 ? -4.705 -15.677 -0.964 1.00 87.38 120 VAL A O 1
ATOM 952 N N . CYS A 1 121 ? -5.853 -14.941 -2.745 1.00 87.94 121 CYS A N 1
ATOM 953 C CA . CYS A 1 121 ? -6.347 -13.749 -2.050 1.00 87.94 121 CYS A CA 1
ATOM 954 C C . CYS A 1 121 ? -7.225 -14.102 -0.837 1.00 87.94 121 CYS A C 1
ATOM 956 O O . CYS A 1 121 ? -7.086 -13.483 0.212 1.00 87.94 121 CYS A O 1
ATOM 958 N N . SER A 1 122 ? -8.098 -15.111 -0.951 1.00 86.88 122 SER A N 1
ATOM 959 C CA . SER A 1 122 ? -9.004 -15.501 0.141 1.00 86.88 122 SER A CA 1
ATOM 960 C C . SER A 1 122 ? -8.305 -16.146 1.346 1.00 86.88 122 SER A C 1
ATOM 962 O O . SER A 1 122 ? -8.832 -16.094 2.461 1.00 86.88 122 SER A O 1
ATOM 964 N N . GLU A 1 123 ? -7.133 -16.748 1.127 1.00 86.50 123 GLU A N 1
ATOM 965 C CA . GLU A 1 123 ? -6.324 -17.420 2.151 1.00 86.50 123 GLU A CA 1
ATOM 966 C C . GLU A 1 123 ? -5.426 -16.447 2.935 1.00 86.50 123 GLU A C 1
ATOM 968 O O . GLU A 1 123 ? -4.865 -16.838 3.957 1.00 86.50 123 GLU A O 1
ATOM 973 N N . LEU A 1 124 ? -5.318 -15.180 2.511 1.00 82.25 124 LEU A N 1
ATOM 974 C CA . LEU A 1 124 ? -4.548 -14.172 3.239 1.00 82.25 124 LEU A CA 1
ATOM 975 C C . LEU A 1 124 ? -5.149 -13.930 4.628 1.00 82.25 124 LEU A C 1
ATOM 977 O O . LEU A 1 124 ? -6.294 -13.496 4.772 1.00 82.25 124 LEU A O 1
ATOM 981 N N . THR A 1 125 ? -4.342 -14.193 5.652 1.00 78.38 125 THR A N 1
ATOM 982 C CA . THR A 1 125 ? -4.645 -13.879 7.055 1.00 78.38 125 THR A CA 1
ATOM 983 C C . THR A 1 125 ? -4.067 -12.537 7.489 1.00 78.38 125 THR A C 1
ATOM 985 O O . THR A 1 125 ? -4.448 -12.020 8.530 1.00 78.38 125 THR A O 1
ATOM 988 N N . ASP A 1 126 ? -3.151 -11.985 6.695 1.00 75.75 126 ASP A N 1
ATOM 989 C CA . ASP A 1 126 ? -2.526 -10.688 6.902 1.00 75.75 126 ASP A CA 1
ATOM 990 C C . ASP A 1 126 ? -2.397 -9.980 5.548 1.00 75.75 126 ASP A C 1
ATOM 992 O O . ASP A 1 126 ? -1.950 -10.566 4.558 1.00 75.75 126 ASP A O 1
ATOM 996 N N . VAL A 1 127 ? -2.819 -8.719 5.506 1.00 72.62 127 VAL A N 1
ATOM 997 C CA . VAL A 1 127 ? -2.738 -7.859 4.320 1.00 72.62 127 VAL A CA 1
ATOM 998 C C . VAL A 1 127 ? -1.421 -7.087 4.253 1.00 72.62 127 VAL A C 1
ATOM 1000 O O . VAL A 1 127 ? -1.246 -6.313 3.328 1.00 72.62 127 VAL A O 1
ATOM 1003 N N . SER A 1 128 ? -0.475 -7.298 5.173 1.00 62.72 128 SER A N 1
ATOM 1004 C CA . SER A 1 128 ? 0.854 -6.666 5.142 1.00 62.72 128 SER A CA 1
ATOM 1005 C C . SER A 1 128 ? 1.688 -7.037 3.910 1.00 62.72 128 SER A C 1
ATOM 1007 O O . SER A 1 128 ? 2.465 -6.224 3.422 1.00 62.72 128 SER A O 1
ATOM 1009 N N . GLN A 1 129 ? 1.493 -8.236 3.352 1.00 64.75 129 GLN A N 1
ATOM 1010 C CA . GLN A 1 129 ? 2.137 -8.653 2.095 1.00 64.75 129 GLN A CA 1
ATOM 1011 C C . GLN A 1 129 ? 1.523 -8.008 0.853 1.00 64.75 129 GLN A C 1
ATOM 1013 O O . GLN A 1 129 ? 1.963 -8.251 -0.268 1.00 64.75 129 GLN A O 1
ATOM 1018 N N . PHE A 1 130 ? 0.477 -7.223 1.057 1.00 76.50 130 PHE A N 1
ATOM 1019 C CA . PHE A 1 130 ? -0.246 -6.496 0.050 1.00 76.50 130 PHE A CA 1
ATOM 1020 C C . PHE A 1 130 ? -0.005 -5.008 0.327 1.00 76.50 130 PHE A C 1
ATOM 1022 O O . PHE A 1 130 ? -0.312 -4.479 1.392 1.00 76.50 130 PHE A O 1
ATOM 1029 N N . PHE A 1 131 ? 0.573 -4.300 -0.634 1.00 81.56 131 PHE A N 1
ATOM 1030 C CA . PHE A 1 131 ? 0.706 -2.857 -0.488 1.00 81.56 131 PHE A CA 1
ATOM 1031 C C . PHE A 1 131 ? -0.630 -2.174 -0.802 1.00 81.56 131 PHE A C 1
ATOM 1033 O O . PHE A 1 131 ? -1.273 -2.546 -1.779 1.00 81.56 131 PHE A O 1
ATOM 1040 N N . PRO A 1 132 ? -1.077 -1.166 -0.043 1.00 84.06 132 PRO A N 1
ATOM 1041 C CA . PRO A 1 132 ? -2.443 -0.666 -0.164 1.00 84.06 132 PRO A CA 1
ATOM 1042 C C . PRO A 1 132 ? -2.541 0.546 -1.094 1.00 84.06 132 PRO A C 1
ATOM 1044 O O . PRO A 1 132 ? -2.605 1.700 -0.663 1.00 84.06 132 PRO A O 1
ATOM 1047 N N . ALA A 1 133 ? -2.587 0.288 -2.397 1.00 90.56 133 ALA A N 1
ATOM 1048 C CA . ALA A 1 133 ? -2.811 1.313 -3.408 1.00 90.56 133 ALA A CA 1
ATOM 1049 C C . ALA A 1 133 ? -4.275 1.778 -3.470 1.00 90.56 133 ALA A C 1
ATOM 1051 O O . ALA A 1 133 ? -5.189 1.018 -3.134 1.00 90.56 133 ALA A O 1
ATOM 1052 N N . PRO A 1 134 ? -4.523 3.028 -3.907 1.00 89.00 134 PRO A N 1
ATOM 1053 C CA . PRO A 1 134 ? -5.851 3.625 -3.840 1.00 89.00 134 PRO A CA 1
ATOM 1054 C C . PRO A 1 134 ? -6.829 3.073 -4.877 1.00 89.00 134 PRO A C 1
ATOM 1056 O O . PRO A 1 134 ? -8.037 3.166 -4.675 1.00 89.00 134 PRO A O 1
ATOM 1059 N N . ASP A 1 135 ? -6.311 2.497 -5.958 1.00 88.62 135 ASP A N 1
ATOM 1060 C CA . ASP A 1 135 ? -7.070 1.873 -7.033 1.00 88.62 135 ASP A CA 1
ATOM 1061 C C . ASP A 1 135 ? -6.190 0.856 -7.786 1.00 88.62 135 ASP A C 1
ATOM 1063 O O . ASP A 1 135 ? -4.961 0.834 -7.648 1.00 88.62 135 ASP A O 1
ATOM 1067 N N . TRP A 1 136 ? -6.826 0.010 -8.599 1.00 85.56 136 TRP A N 1
ATOM 1068 C CA . TRP A 1 136 ? -6.156 -1.033 -9.382 1.00 85.56 136 TRP A CA 1
ATOM 1069 C C . TRP A 1 136 ? -5.136 -0.475 -10.392 1.00 85.56 136 TRP A C 1
ATOM 1071 O O . TRP A 1 136 ? -4.105 -1.100 -10.647 1.00 85.56 136 TRP A O 1
ATOM 1081 N N . GLY A 1 137 ? -5.410 0.6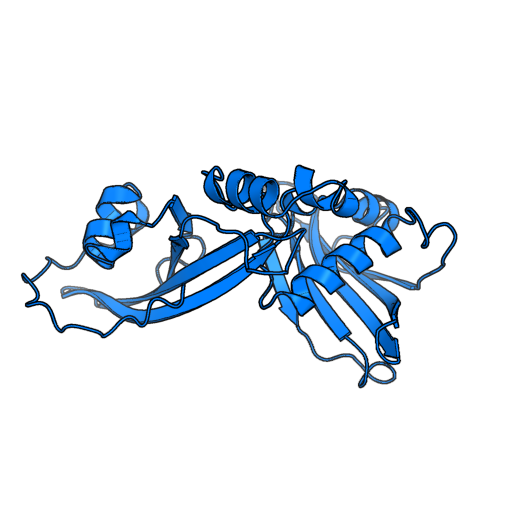97 -10.974 1.00 85.38 137 GLY A N 1
ATOM 1082 C CA . GLY A 1 137 ? -4.548 1.337 -11.961 1.00 85.38 137 GLY A CA 1
ATOM 1083 C C . GLY A 1 137 ? -3.259 1.815 -11.308 1.00 85.38 137 GLY A C 1
ATOM 1084 O O . GLY A 1 137 ? -2.171 1.497 -11.790 1.00 85.38 137 GLY A O 1
ATOM 1085 N N . SER A 1 138 ? -3.390 2.487 -10.166 1.00 87.12 138 SER A N 1
ATOM 1086 C CA . SER A 1 138 ? -2.286 2.890 -9.300 1.00 87.12 138 SER A CA 1
ATOM 1087 C C . SER A 1 138 ? -1.449 1.686 -8.862 1.00 87.12 138 SER A C 1
ATOM 1089 O O . SER A 1 138 ? -0.227 1.717 -9.009 1.00 87.12 138 SER A O 1
ATOM 1091 N N . ALA A 1 139 ? -2.081 0.593 -8.412 1.00 87.88 139 ALA A N 1
ATOM 1092 C CA . ALA A 1 139 ? -1.367 -0.623 -8.014 1.00 87.88 139 ALA A CA 1
ATOM 1093 C C . ALA A 1 139 ? -0.497 -1.175 -9.150 1.00 87.88 139 ALA A C 1
ATOM 1095 O O . ALA A 1 139 ? 0.695 -1.425 -8.978 1.00 87.88 139 ALA A O 1
ATOM 1096 N N . ARG A 1 140 ? -1.083 -1.301 -10.344 1.00 84.50 140 ARG A N 1
ATOM 1097 C CA . ARG A 1 140 ? -0.384 -1.796 -11.531 1.00 84.50 140 ARG A CA 1
ATOM 1098 C C . ARG A 1 140 ? 0.777 -0.886 -11.942 1.00 84.50 140 ARG A C 1
ATOM 1100 O O . ARG A 1 140 ? 1.838 -1.386 -12.302 1.00 84.50 140 ARG A O 1
ATOM 1107 N N . GLN A 1 141 ? 0.588 0.434 -11.900 1.00 83.94 141 GLN A N 1
ATOM 1108 C CA . GLN A 1 141 ? 1.649 1.385 -12.247 1.00 83.94 141 GLN A CA 1
ATOM 1109 C C . GLN A 1 141 ? 2.816 1.321 -11.260 1.00 83.94 141 GLN A C 1
ATOM 1111 O O . GLN A 1 141 ? 3.965 1.311 -11.691 1.00 83.94 141 GLN A O 1
ATOM 1116 N N . VAL A 1 142 ? 2.541 1.209 -9.957 1.00 84.75 142 VAL A N 1
ATOM 1117 C CA . VAL A 1 142 ? 3.592 1.036 -8.944 1.00 84.75 142 VAL A CA 1
ATOM 1118 C C . VAL A 1 142 ? 4.411 -0.225 -9.206 1.00 84.75 142 VAL A C 1
ATOM 1120 O O . VAL A 1 142 ? 5.635 -0.148 -9.205 1.00 84.75 142 VAL A O 1
ATOM 1123 N N . LEU A 1 143 ? 3.771 -1.357 -9.506 1.00 83.06 143 LEU A N 1
ATOM 1124 C CA . LEU A 1 143 ? 4.488 -2.589 -9.853 1.00 83.06 143 LEU A CA 1
ATOM 1125 C C . LEU A 1 143 ? 5.396 -2.411 -11.074 1.00 83.06 143 LEU A C 1
ATOM 1127 O O . LEU A 1 143 ? 6.575 -2.752 -11.020 1.00 83.06 143 LEU A O 1
ATOM 1131 N N . TYR A 1 144 ? 4.885 -1.806 -12.152 1.00 81.94 144 TYR A N 1
ATOM 1132 C CA . TYR A 1 144 ? 5.705 -1.518 -13.332 1.00 81.94 144 TYR A CA 1
ATOM 1133 C C . TYR A 1 144 ? 6.876 -0.592 -13.020 1.00 81.94 144 TYR A C 1
ATOM 1135 O O . TYR A 1 144 ? 7.969 -0.772 -13.553 1.00 81.94 144 TYR A O 1
ATOM 1143 N N . TYR A 1 145 ? 6.667 0.394 -12.153 1.00 82.88 145 TYR A N 1
ATOM 1144 C CA . TYR A 1 145 ? 7.727 1.279 -11.701 1.00 82.88 145 TYR A CA 1
ATOM 1145 C C . TYR A 1 145 ? 8.786 0.536 -10.885 1.00 82.88 145 TYR A C 1
ATOM 1147 O O . TYR A 1 145 ? 9.974 0.759 -11.107 1.00 82.88 145 TYR A O 1
ATOM 1155 N N . LEU A 1 146 ? 8.396 -0.384 -10.000 1.00 81.88 146 LEU A N 1
ATOM 1156 C CA . LEU A 1 146 ? 9.344 -1.220 -9.260 1.00 81.88 146 LEU A CA 1
ATOM 1157 C C . LEU A 1 146 ? 10.156 -2.118 -10.202 1.00 81.88 146 LEU A C 1
ATOM 1159 O O . LEU A 1 146 ? 11.381 -2.156 -10.083 1.00 81.88 146 LEU A O 1
ATOM 1163 N N . ASP A 1 147 ? 9.514 -2.770 -11.176 1.00 82.50 147 ASP A N 1
ATOM 1164 C CA . ASP A 1 147 ? 10.208 -3.555 -12.209 1.00 82.50 147 ASP A CA 1
ATOM 1165 C C . ASP A 1 147 ? 11.193 -2.697 -13.010 1.00 82.50 147 ASP A C 1
ATOM 1167 O O . ASP A 1 147 ? 12.329 -3.105 -13.278 1.00 82.50 147 ASP A O 1
ATOM 1171 N N . TYR A 1 148 ? 10.765 -1.486 -13.373 1.00 81.50 148 TYR A N 1
ATOM 1172 C CA . TYR A 1 148 ? 11.590 -0.533 -14.099 1.00 81.50 148 TYR A CA 1
ATOM 1173 C C . TYR A 1 148 ? 12.839 -0.157 -13.303 1.00 81.50 148 TYR A C 1
ATOM 1175 O O . TYR A 1 148 ? 13.948 -0.230 -13.833 1.00 81.50 148 TYR A O 1
ATOM 1183 N N . VAL A 1 149 ? 12.692 0.207 -12.024 1.00 79.00 149 VAL A N 1
ATOM 1184 C CA . VAL A 1 149 ? 13.837 0.618 -11.198 1.00 79.00 149 VAL A CA 1
ATOM 1185 C C . VAL A 1 149 ? 14.755 -0.562 -10.863 1.00 79.00 149 VAL A C 1
ATOM 1187 O O . VAL A 1 149 ? 15.978 -0.406 -10.836 1.00 79.00 149 VAL A O 1
ATOM 1190 N N . LYS A 1 150 ? 14.199 -1.767 -10.696 1.00 81.62 150 LYS A N 1
ATOM 1191 C CA . LYS A 1 150 ? 14.981 -3.006 -10.561 1.00 81.62 150 LYS A CA 1
ATOM 1192 C C . LYS A 1 150 ? 15.708 -3.394 -11.854 1.00 81.62 150 LYS A C 1
ATOM 1194 O O . LYS A 1 150 ? 16.622 -4.215 -11.809 1.00 81.62 150 LYS A O 1
ATOM 1199 N N . GLY A 1 151 ? 15.346 -2.801 -12.995 1.00 78.12 151 GLY A N 1
ATOM 1200 C CA . GLY A 1 151 ? 15.958 -3.085 -14.292 1.00 78.12 151 GLY A CA 1
ATOM 1201 C C . GLY A 1 151 ? 15.725 -4.527 -14.743 1.00 78.12 151 GLY A C 1
ATOM 1202 O O . GLY A 1 151 ? 16.609 -5.135 -15.352 1.00 78.12 151 GLY A O 1
ATOM 1203 N N . VAL A 1 152 ? 14.563 -5.093 -14.412 1.00 79.06 152 VAL A N 1
ATOM 1204 C CA . VAL A 1 152 ? 14.202 -6.477 -14.743 1.00 79.06 152 VAL A CA 1
ATOM 1205 C C . VAL A 1 152 ? 13.374 -6.551 -16.026 1.00 79.06 152 VAL A C 1
ATOM 1207 O O . VAL A 1 152 ? 12.765 -5.575 -16.470 1.00 79.06 152 VAL A O 1
ATOM 1210 N N . GLY A 1 153 ? 13.373 -7.728 -16.658 1.00 76.06 153 GLY A N 1
ATOM 1211 C CA . GLY A 1 153 ? 12.574 -7.999 -17.854 1.00 76.06 153 GLY A CA 1
ATOM 1212 C C . GLY A 1 153 ? 12.831 -7.004 -18.990 1.00 76.06 153 GLY A C 1
ATOM 1213 O O . GLY A 1 153 ? 13.971 -6.796 -19.407 1.00 76.06 153 GLY A O 1
ATOM 1214 N N . ILE A 1 154 ? 11.756 -6.385 -19.483 1.00 72.19 154 ILE A N 1
ATOM 1215 C CA . ILE A 1 154 ? 11.772 -5.439 -20.612 1.00 72.19 154 ILE A CA 1
ATOM 1216 C C . ILE A 1 154 ? 12.408 -4.078 -20.283 1.00 72.19 154 ILE A C 1
ATOM 1218 O O . ILE A 1 154 ? 12.590 -3.254 -21.178 1.00 72.19 154 ILE A O 1
ATOM 1222 N N . PHE A 1 155 ? 12.737 -3.823 -19.015 1.00 76.88 155 PHE A N 1
ATOM 1223 C CA . PHE A 1 155 ? 13.315 -2.557 -18.558 1.00 76.88 155 PHE A CA 1
ATOM 1224 C C . PHE A 1 155 ? 14.828 -2.635 -18.314 1.00 76.88 155 PHE A C 1
ATOM 1226 O O . PHE A 1 155 ? 15.450 -1.647 -17.920 1.00 76.88 155 PHE A O 1
ATOM 1233 N N . LYS A 1 156 ? 15.449 -3.792 -18.571 1.00 78.62 156 LYS A N 1
ATOM 1234 C CA . LYS A 1 156 ? 16.894 -3.978 -18.417 1.00 78.62 156 LYS A CA 1
ATOM 1235 C C . LYS A 1 156 ? 17.678 -2.976 -19.273 1.00 78.62 156 LYS A C 1
ATOM 1237 O O . LYS A 1 156 ? 17.485 -2.897 -20.482 1.00 78.62 156 LYS A O 1
ATOM 1242 N N . GLY A 1 157 ? 18.596 -2.243 -18.639 1.00 73.88 157 GLY A N 1
ATOM 1243 C CA . GLY A 1 157 ? 19.466 -1.265 -19.305 1.00 73.88 157 GLY A CA 1
ATOM 1244 C C . GLY A 1 157 ? 18.842 0.117 -19.528 1.00 73.88 157 GLY A C 1
ATOM 1245 O O . GLY A 1 157 ? 19.498 0.979 -20.108 1.00 73.88 157 GLY A O 1
ATOM 1246 N N . LYS A 1 158 ? 17.610 0.359 -19.062 1.00 77.75 158 LYS A N 1
ATOM 1247 C CA . LYS A 1 158 ? 17.013 1.696 -19.102 1.00 77.75 158 LYS A CA 1
ATOM 1248 C C . LYS A 1 158 ? 17.601 2.603 -18.019 1.00 77.75 158 LYS A C 1
ATOM 1250 O O . LYS A 1 158 ? 17.776 2.193 -16.873 1.00 77.75 158 LYS A O 1
ATOM 1255 N N . LEU A 1 159 ? 17.885 3.849 -18.391 1.00 67.94 159 LEU A N 1
ATOM 1256 C CA . LEU A 1 159 ? 18.417 4.872 -17.492 1.00 67.94 159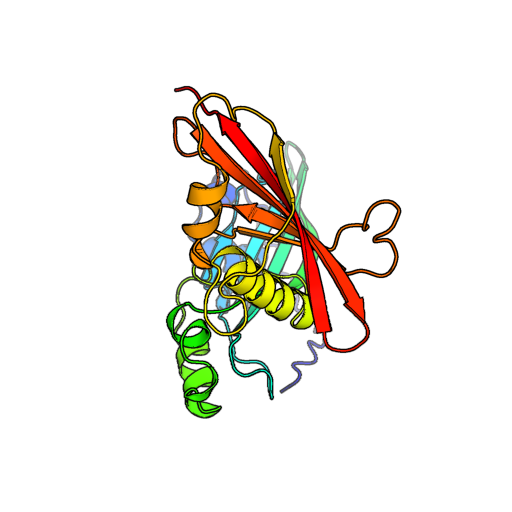 LEU A CA 1
ATOM 1257 C C . LEU A 1 159 ? 17.279 5.748 -16.963 1.00 67.94 159 LEU A C 1
ATOM 1259 O O . LEU A 1 159 ? 16.336 6.063 -17.685 1.00 67.94 159 LEU A O 1
ATOM 1263 N N . HIS A 1 160 ? 17.377 6.160 -15.706 1.00 76.75 160 HIS A N 1
ATOM 1264 C CA . HIS A 1 160 ? 16.490 7.152 -15.107 1.00 76.75 160 HIS A CA 1
ATOM 1265 C C . HIS A 1 160 ? 17.286 8.087 -14.209 1.00 76.75 160 HIS A C 1
ATOM 1267 O O . HIS A 1 160 ? 18.348 7.731 -13.696 1.00 76.75 160 HIS A O 1
ATOM 1273 N N . SER A 1 161 ? 16.765 9.300 -14.040 1.00 80.31 161 SER A N 1
ATOM 1274 C CA . SER A 1 161 ? 17.333 10.262 -13.101 1.00 80.31 161 SER A CA 1
ATOM 1275 C C . SER A 1 161 ? 16.925 9.907 -11.670 1.00 80.31 161 SER A C 1
ATOM 1277 O O . SER A 1 161 ? 15.812 9.428 -11.435 1.00 80.31 161 SER A O 1
ATOM 1279 N N . PHE A 1 162 ? 17.835 10.132 -10.724 1.00 81.75 162 PHE A N 1
ATOM 1280 C CA . PHE A 1 162 ? 17.655 9.760 -9.328 1.00 81.75 162 PHE A CA 1
ATOM 1281 C C . PHE A 1 162 ? 18.032 10.917 -8.398 1.00 81.75 162 PHE A C 1
ATOM 1283 O O . PHE A 1 162 ? 19.065 11.556 -8.597 1.00 81.75 162 PHE A O 1
ATOM 1290 N N . GLU A 1 163 ? 17.211 11.151 -7.378 1.00 86.19 163 GLU A N 1
ATOM 1291 C CA . GLU A 1 163 ? 17.459 12.119 -6.310 1.00 86.19 163 GLU A CA 1
ATOM 1292 C C . GLU A 1 163 ? 17.358 11.432 -4.940 1.00 86.19 163 GLU A C 1
ATOM 1294 O O . GLU A 1 163 ? 16.430 10.667 -4.684 1.00 86.19 163 GLU A O 1
ATOM 1299 N N . CYS A 1 164 ? 18.302 11.710 -4.038 1.00 84.06 164 CYS A N 1
ATOM 1300 C CA . CYS A 1 164 ? 18.233 11.263 -2.646 1.00 84.06 164 CYS A CA 1
ATOM 1301 C C . CYS A 1 164 ? 18.169 12.471 -1.722 1.00 84.06 164 CYS A C 1
ATOM 1303 O O . CYS A 1 164 ? 18.970 13.397 -1.842 1.00 84.06 164 CYS A O 1
ATOM 1305 N N . THR A 1 165 ? 17.237 12.435 -0.777 1.00 83.06 165 THR A N 1
ATOM 1306 C CA . THR A 1 165 ? 16.980 13.510 0.185 1.00 83.06 165 THR A CA 1
ATOM 1307 C C . THR A 1 165 ? 16.881 12.965 1.614 1.00 83.06 165 THR A C 1
ATOM 1309 O O . THR A 1 165 ? 16.581 11.790 1.836 1.00 83.06 165 THR A O 1
ATOM 1312 N N . GLY A 1 166 ? 17.165 13.811 2.609 1.00 82.25 166 GLY A N 1
ATOM 1313 C CA . GLY A 1 166 ? 17.240 13.405 4.016 1.00 82.25 166 GLY A CA 1
ATOM 1314 C C . GLY A 1 166 ? 18.632 12.898 4.406 1.00 82.25 166 GLY A C 1
ATOM 1315 O O . GLY A 1 166 ? 19.643 13.500 4.043 1.00 82.25 166 GLY A O 1
ATOM 1316 N N . ALA A 1 167 ? 18.702 11.800 5.160 1.00 80.00 167 ALA A N 1
ATOM 1317 C CA . ALA A 1 167 ? 19.954 11.273 5.711 1.00 80.00 167 ALA A CA 1
ATOM 1318 C C . ALA A 1 167 ? 20.749 10.409 4.704 1.00 80.00 167 ALA A C 1
ATOM 1320 O O . ALA A 1 167 ? 21.155 9.297 5.011 1.00 80.00 167 ALA A O 1
ATOM 1321 N N . CYS A 1 168 ? 20.973 10.914 3.488 1.00 79.31 168 CYS A N 1
ATOM 1322 C CA . CYS A 1 168 ? 21.581 10.155 2.384 1.00 79.31 168 CYS A CA 1
ATOM 1323 C C . CYS A 1 168 ? 23.114 10.036 2.430 1.00 79.31 168 CYS A C 1
ATOM 1325 O O . CYS A 1 168 ? 23.701 9.384 1.566 1.00 79.31 168 CYS A O 1
ATOM 1327 N N . SER A 1 169 ? 23.788 10.677 3.391 1.00 78.62 169 SER A N 1
ATOM 1328 C CA . SER A 1 169 ? 25.254 10.645 3.471 1.00 78.62 169 SER A CA 1
ATOM 1329 C C . SER A 1 169 ? 25.755 9.212 3.672 1.00 78.62 169 SER A C 1
ATOM 1331 O O . SER A 1 169 ? 25.393 8.559 4.648 1.00 78.62 169 SER A O 1
ATOM 1333 N N . GLY A 1 170 ? 26.575 8.720 2.739 1.00 72.94 170 GLY A N 1
ATOM 1334 C CA . GLY A 1 170 ? 27.114 7.356 2.770 1.00 72.94 170 GLY A CA 1
ATOM 1335 C C . GLY A 1 170 ? 26.139 6.254 2.335 1.00 72.94 170 GLY A C 1
ATOM 1336 O O . GLY A 1 170 ? 26.483 5.082 2.457 1.00 72.94 170 GLY A O 1
ATOM 1337 N N . ILE A 1 171 ? 24.951 6.597 1.818 1.00 73.50 171 ILE A N 1
ATOM 1338 C CA . ILE A 1 171 ? 23.956 5.621 1.353 1.00 73.50 171 ILE A CA 1
ATOM 1339 C C . ILE A 1 171 ? 23.969 5.529 -0.170 1.00 73.50 171 ILE A C 1
ATOM 1341 O O . ILE A 1 171 ? 23.718 6.511 -0.869 1.00 73.50 171 ILE A O 1
ATOM 1345 N N . ASP A 1 172 ? 24.159 4.315 -0.689 1.00 79.19 172 ASP A N 1
ATOM 1346 C CA . ASP A 1 172 ? 23.842 4.004 -2.082 1.00 79.19 172 ASP A CA 1
ATOM 1347 C C . ASP A 1 172 ? 22.332 3.783 -2.236 1.00 79.19 172 ASP A C 1
ATOM 1349 O O . ASP A 1 172 ? 21.801 2.670 -2.176 1.00 79.19 172 ASP A O 1
ATOM 1353 N N . ALA A 1 173 ? 21.621 4.891 -2.406 1.00 74.06 173 ALA A N 1
ATOM 1354 C CA . ALA A 1 173 ? 20.174 4.885 -2.506 1.00 74.06 173 ALA A CA 1
ATOM 1355 C C . ALA A 1 173 ? 19.654 4.216 -3.792 1.00 74.06 173 ALA A C 1
ATOM 1357 O O . ALA A 1 173 ? 18.551 3.668 -3.785 1.00 74.06 173 ALA A O 1
ATOM 1358 N N . GLN A 1 174 ? 20.453 4.175 -4.867 1.00 76.12 174 GLN A N 1
ATOM 1359 C CA . GLN A 1 174 ? 20.086 3.423 -6.071 1.00 76.12 174 GLN A CA 1
ATOM 1360 C C . GLN A 1 174 ? 20.089 1.918 -5.807 1.00 76.12 174 GLN A C 1
ATOM 1362 O O . GLN A 1 174 ? 19.174 1.217 -6.245 1.00 76.12 174 GLN A O 1
ATOM 1367 N N . SER A 1 175 ? 21.086 1.413 -5.076 1.00 78.25 175 SER A N 1
ATOM 1368 C CA . SER A 1 175 ? 21.094 0.012 -4.643 1.00 78.25 175 SER A CA 1
ATOM 1369 C C . SER A 1 175 ? 19.937 -0.289 -3.693 1.00 78.25 175 SER A C 1
ATOM 1371 O O . SER A 1 175 ? 19.297 -1.328 -3.836 1.00 78.25 175 SER A O 1
ATOM 1373 N N . TYR A 1 176 ? 19.593 0.642 -2.799 1.00 74.62 176 TYR A N 1
ATOM 1374 C CA . TYR A 1 176 ? 18.490 0.456 -1.855 1.00 74.62 176 TYR A CA 1
ATOM 1375 C C . TYR A 1 176 ? 17.116 0.348 -2.538 1.00 74.62 176 TYR A C 1
ATOM 1377 O O . TYR A 1 176 ? 16.288 -0.470 -2.144 1.00 74.62 176 TYR A O 1
ATOM 1385 N N . ILE A 1 177 ? 16.845 1.118 -3.599 1.00 76.81 177 ILE A N 1
ATOM 1386 C CA . ILE A 1 177 ? 15.553 0.997 -4.300 1.00 76.81 177 ILE A CA 1
ATOM 1387 C C . ILE A 1 177 ? 15.407 -0.373 -4.970 1.00 76.81 177 ILE A C 1
ATOM 1389 O O . ILE A 1 177 ? 14.318 -0.948 -4.982 1.00 76.81 177 ILE A O 1
ATOM 1393 N N . LYS A 1 178 ? 16.505 -0.942 -5.482 1.00 78.38 178 LYS A N 1
ATOM 1394 C CA . LYS A 1 178 ? 16.486 -2.279 -6.095 1.00 78.38 178 LYS A CA 1
ATOM 1395 C C . LYS A 1 178 ? 16.105 -3.373 -5.098 1.00 78.38 178 LYS A C 1
ATOM 1397 O O . LYS A 1 178 ? 15.595 -4.410 -5.518 1.00 78.38 178 LYS A O 1
ATOM 1402 N N . THR A 1 179 ? 16.305 -3.140 -3.801 1.00 77.50 179 THR A N 1
ATOM 1403 C CA . THR A 1 179 ? 15.925 -4.074 -2.735 1.00 77.50 179 THR A CA 1
ATOM 1404 C C . THR A 1 179 ? 14.517 -3.837 -2.187 1.00 77.50 179 THR A C 1
ATOM 1406 O O . THR A 1 179 ? 14.110 -4.554 -1.279 1.00 77.50 179 THR A O 1
ATOM 1409 N N . ILE A 1 180 ? 13.754 -2.860 -2.699 1.00 79.00 180 ILE A N 1
ATOM 1410 C CA . ILE A 1 180 ? 12.375 -2.634 -2.243 1.00 79.00 180 ILE A CA 1
ATOM 1411 C C . ILE A 1 180 ? 11.494 -3.804 -2.684 1.00 79.00 180 ILE A C 1
ATOM 1413 O O . ILE A 1 180 ? 11.217 -4.010 -3.869 1.00 79.00 180 ILE A O 1
ATOM 1417 N N . ASP A 1 181 ? 11.053 -4.572 -1.701 1.00 79.31 181 ASP A N 1
ATOM 1418 C CA . ASP A 1 181 ? 10.003 -5.572 -1.826 1.00 79.31 181 ASP A CA 1
ATOM 1419 C C . ASP A 1 181 ? 8.624 -4.882 -1.791 1.00 79.31 181 ASP A C 1
ATOM 1421 O O . ASP A 1 181 ? 8.436 -3.986 -0.960 1.00 79.31 181 ASP A O 1
ATOM 1425 N N . PRO A 1 182 ? 7.656 -5.251 -2.654 1.00 79.50 182 PRO A N 1
ATOM 1426 C CA . PRO A 1 182 ? 6.272 -4.797 -2.525 1.00 79.50 182 PRO A CA 1
ATOM 1427 C C . PRO A 1 182 ? 5.689 -4.943 -1.109 1.00 79.50 182 PRO A C 1
ATOM 1429 O O . PRO A 1 182 ? 4.932 -4.072 -0.691 1.00 79.50 182 PRO A O 1
ATOM 1432 N N . ALA A 1 183 ? 6.081 -5.968 -0.346 1.00 77.81 183 ALA A N 1
ATOM 1433 C CA . ALA A 1 183 ? 5.653 -6.169 1.042 1.00 77.81 183 ALA A CA 1
ATOM 1434 C C . ALA A 1 183 ? 6.149 -5.075 2.010 1.00 77.81 183 ALA A C 1
ATOM 1436 O O . ALA A 1 183 ? 5.598 -4.900 3.092 1.00 77.81 183 ALA A O 1
ATOM 1437 N N . ASN A 1 184 ? 7.176 -4.307 1.630 1.00 81.44 184 ASN A N 1
ATOM 1438 C CA . ASN A 1 184 ? 7.653 -3.171 2.418 1.00 81.44 184 ASN A CA 1
ATOM 1439 C C . ASN A 1 184 ? 6.849 -1.892 2.161 1.00 81.44 184 ASN A C 1
ATOM 1441 O O . ASN A 1 184 ? 7.121 -0.882 2.800 1.00 81.44 184 ASN A O 1
ATOM 1445 N N . ILE A 1 185 ? 5.898 -1.878 1.226 1.00 82.62 185 ILE A N 1
ATOM 1446 C CA . ILE A 1 185 ? 5.114 -0.681 0.916 1.00 82.62 185 ILE A CA 1
ATOM 1447 C C . ILE A 1 185 ? 3.865 -0.651 1.797 1.00 82.62 185 ILE A C 1
ATOM 1449 O O . ILE A 1 185 ? 2.973 -1.484 1.677 1.00 82.62 185 ILE A O 1
ATOM 1453 N N . THR A 1 186 ? 3.771 0.368 2.645 1.00 80.81 186 THR A N 1
ATOM 1454 C CA . THR A 1 186 ? 2.687 0.533 3.623 1.00 80.81 186 THR A CA 1
ATOM 1455 C C . THR A 1 186 ? 1.589 1.477 3.152 1.00 80.81 186 THR A C 1
ATOM 1457 O O . THR A 1 186 ? 0.467 1.404 3.646 1.00 80.81 186 THR A O 1
ATOM 1460 N N . ALA A 1 187 ? 1.880 2.358 2.191 1.00 83.19 187 ALA A N 1
ATOM 1461 C CA . ALA A 1 187 ? 0.886 3.219 1.561 1.00 83.19 187 ALA A CA 1
ATOM 1462 C C . ALA A 1 187 ? 1.326 3.656 0.165 1.00 83.19 187 ALA A C 1
ATOM 1464 O O . ALA A 1 187 ? 2.514 3.837 -0.101 1.00 83.19 187 ALA A O 1
ATOM 1465 N N . VAL A 1 188 ? 0.353 3.876 -0.718 1.00 89.06 188 VAL A N 1
ATOM 1466 C CA . VAL A 1 188 ? 0.572 4.531 -2.010 1.00 89.06 188 VAL A CA 1
ATOM 1467 C C . VAL A 1 188 ? -0.452 5.641 -2.178 1.00 89.06 188 VAL A C 1
ATOM 1469 O O . VAL A 1 188 ? -1.643 5.454 -1.937 1.00 89.06 188 VAL A O 1
ATOM 1472 N N . GLU A 1 189 ? 0.011 6.791 -2.647 1.00 90.12 189 GLU A N 1
ATOM 1473 C CA . GLU A 1 189 ? -0.824 7.942 -2.956 1.00 90.12 189 GLU A CA 1
ATOM 1474 C C . GLU A 1 189 ? -0.464 8.498 -4.330 1.00 90.12 189 GLU A C 1
ATOM 1476 O O . GLU A 1 189 ? 0.712 8.658 -4.659 1.00 90.12 189 GLU A O 1
ATOM 1481 N N . ALA A 1 190 ? -1.478 8.813 -5.135 1.00 87.38 190 ALA A N 1
ATOM 1482 C CA . ALA A 1 190 ? -1.279 9.611 -6.335 1.00 87.38 190 ALA A CA 1
ATOM 1483 C C . ALA A 1 190 ? -0.936 11.051 -5.927 1.00 87.38 190 ALA A C 1
ATOM 1485 O O . ALA A 1 190 ? -1.582 11.621 -5.047 1.00 87.38 190 ALA A O 1
ATOM 1486 N N . ILE A 1 191 ? 0.082 11.627 -6.561 1.00 89.56 191 ILE A N 1
ATOM 1487 C CA . ILE A 1 191 ? 0.538 12.997 -6.313 1.00 89.56 191 ILE A CA 1
ATOM 1488 C C . ILE A 1 191 ? 0.599 13.781 -7.619 1.00 89.56 191 ILE A C 1
ATOM 1490 O O . ILE A 1 191 ? 0.731 13.207 -8.703 1.00 89.56 191 ILE A O 1
ATOM 1494 N N . ASP A 1 192 ? 0.559 15.105 -7.509 1.00 88.50 192 ASP A N 1
ATOM 1495 C CA . ASP A 1 192 ? 0.728 15.976 -8.665 1.00 88.50 192 ASP A CA 1
ATOM 1496 C C . ASP A 1 192 ? 2.131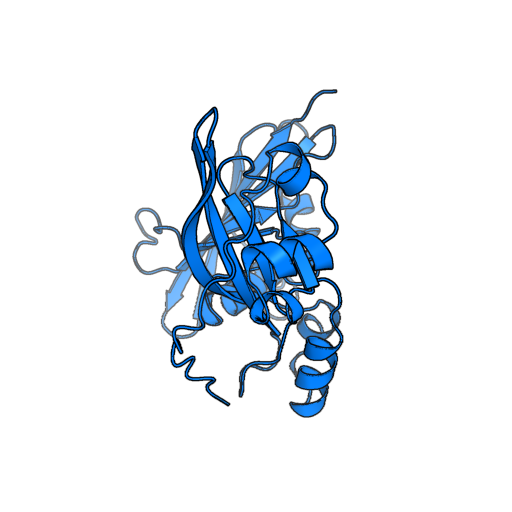 15.837 -9.260 1.00 88.50 192 ASP A C 1
ATOM 1498 O O . ASP A 1 192 ? 3.152 15.882 -8.566 1.00 88.50 192 ASP A O 1
ATOM 1502 N N . CYS A 1 193 ? 2.185 15.701 -10.582 1.00 86.50 193 CYS A N 1
ATOM 1503 C CA . CYS A 1 193 ? 3.441 15.674 -11.307 1.00 86.50 193 CYS A CA 1
ATOM 1504 C C . CYS A 1 193 ? 4.010 17.096 -11.495 1.00 86.50 193 CYS A C 1
ATOM 1506 O O . CYS A 1 193 ? 3.295 17.990 -11.964 1.00 86.50 193 CYS A O 1
ATOM 1508 N N . PRO A 1 194 ? 5.303 17.330 -11.206 1.00 85.19 194 PRO A N 1
ATOM 1509 C CA . PRO A 1 194 ? 5.909 18.653 -11.330 1.00 85.19 194 PRO A CA 1
ATOM 1510 C C . PRO A 1 194 ? 6.127 19.062 -12.796 1.00 85.19 194 PRO A C 1
ATOM 1512 O O . PRO A 1 194 ? 6.400 18.221 -13.649 1.00 85.19 194 PRO A O 1
ATOM 1515 N N . GLY A 1 195 ? 6.056 20.372 -13.075 1.00 82.38 195 GLY A N 1
ATOM 1516 C CA . GLY A 1 195 ? 6.512 21.008 -14.324 1.00 82.38 195 GLY A CA 1
ATOM 1517 C C . GLY A 1 195 ? 6.182 20.243 -15.615 1.00 82.38 195 GLY A C 1
ATOM 1518 O O . GLY A 1 195 ? 5.016 20.065 -15.973 1.00 82.38 195 GLY A O 1
ATOM 1519 N N . ASP A 1 196 ? 7.231 19.771 -16.291 1.00 76.94 196 ASP A N 1
ATOM 1520 C CA . ASP A 1 196 ? 7.188 19.071 -17.586 1.00 76.94 196 ASP A CA 1
ATOM 1521 C C . ASP A 1 196 ? 6.541 17.675 -17.535 1.00 76.94 196 ASP A C 1
ATOM 1523 O O . ASP A 1 196 ? 6.413 17.000 -18.562 1.00 76.94 196 ASP A O 1
ATOM 1527 N N . LEU A 1 197 ? 6.152 17.215 -16.344 1.00 77.00 197 LEU A N 1
ATOM 1528 C CA . LEU A 1 197 ? 5.505 15.931 -16.092 1.00 77.00 197 LEU A CA 1
ATOM 1529 C C . LEU A 1 197 ? 4.003 16.067 -15.840 1.00 77.00 197 LEU A C 1
ATOM 1531 O O . LEU A 1 197 ? 3.367 15.058 -15.584 1.00 77.00 197 LEU A O 1
ATOM 1535 N N . ARG A 1 198 ? 3.399 17.259 -15.947 1.00 74.12 198 ARG A N 1
ATOM 1536 C CA . ARG A 1 198 ? 1.976 17.508 -15.612 1.00 74.12 198 ARG A CA 1
ATOM 1537 C C . ARG A 1 198 ? 0.941 16.582 -16.275 1.00 74.12 198 ARG A C 1
ATOM 1539 O O . ARG A 1 198 ? -0.179 16.504 -15.790 1.00 74.12 198 ARG A O 1
ATOM 1546 N N . ARG A 1 199 ? 1.278 15.907 -17.380 1.00 73.69 199 ARG A N 1
ATOM 1547 C CA . ARG A 1 199 ? 0.413 14.906 -18.050 1.00 73.69 199 ARG A CA 1
ATOM 1548 C C . ARG A 1 199 ? 0.780 13.451 -17.721 1.00 73.69 199 ARG A C 1
ATOM 1550 O O . ARG A 1 199 ? 0.298 12.529 -18.369 1.00 73.69 199 ARG A O 1
ATOM 1557 N N . GLY A 1 200 ? 1.698 13.261 -16.786 1.00 80.88 200 GLY A N 1
ATOM 1558 C CA . GLY A 1 200 ? 2.224 11.980 -16.352 1.00 80.88 200 GLY A CA 1
ATOM 1559 C C . GLY A 1 200 ? 1.420 11.345 -15.224 1.00 80.88 200 GLY A C 1
ATOM 1560 O O . GLY A 1 200 ? 0.344 11.809 -14.854 1.00 80.88 200 GLY A O 1
ATOM 1561 N N . SER A 1 201 ? 1.974 10.273 -14.666 1.00 84.56 201 SER A N 1
ATOM 1562 C CA . SER A 1 201 ? 1.446 9.613 -13.470 1.00 84.56 201 SER A CA 1
ATOM 1563 C C . SER A 1 201 ? 2.535 9.574 -12.411 1.00 84.56 201 SER A C 1
ATOM 1565 O O . SER A 1 201 ? 3.602 8.992 -12.637 1.00 84.56 201 SER A O 1
ATOM 1567 N N . CYS A 1 202 ? 2.269 10.203 -11.270 1.00 88.31 202 CYS A N 1
ATOM 1568 C CA . CYS A 1 202 ? 3.235 10.356 -10.194 1.00 88.31 202 CYS A CA 1
ATOM 1569 C C . CYS A 1 202 ? 2.660 9.810 -8.895 1.00 88.31 202 CYS A C 1
ATOM 1571 O O . CYS A 1 202 ? 1.489 10.029 -8.582 1.00 88.31 202 CYS A O 1
ATOM 1573 N N . TYR A 1 203 ? 3.492 9.089 -8.150 1.00 89.88 203 TYR A N 1
ATOM 1574 C CA . TYR A 1 203 ? 3.078 8.432 -6.918 1.00 89.88 203 TYR A CA 1
ATOM 1575 C C . TYR A 1 203 ? 4.073 8.686 -5.800 1.00 89.88 203 TYR A C 1
ATOM 1577 O O . TYR A 1 203 ? 5.288 8.702 -6.013 1.00 89.88 203 TYR A O 1
ATOM 1585 N N . ARG A 1 204 ? 3.528 8.826 -4.596 1.00 90.81 204 ARG A N 1
ATOM 1586 C CA . ARG A 1 204 ? 4.245 8.727 -3.334 1.00 90.81 204 ARG A CA 1
ATOM 1587 C C . ARG A 1 204 ? 4.000 7.342 -2.755 1.00 90.81 204 ARG A C 1
ATOM 1589 O O . ARG A 1 204 ? 2.856 6.928 -2.606 1.00 90.81 204 ARG A O 1
ATOM 1596 N N . ILE A 1 205 ? 5.077 6.643 -2.444 1.00 88.56 205 ILE A N 1
ATOM 1597 C CA . ILE A 1 205 ? 5.090 5.284 -1.917 1.00 88.56 205 ILE A CA 1
ATOM 1598 C C . ILE A 1 205 ? 5.734 5.363 -0.535 1.00 88.56 205 ILE A C 1
ATOM 1600 O O . ILE A 1 205 ? 6.908 5.709 -0.411 1.00 88.56 205 ILE A O 1
ATOM 1604 N N . THR A 1 206 ? 4.966 5.077 0.506 1.00 87.81 206 THR A N 1
ATOM 1605 C CA . THR A 1 206 ? 5.462 4.997 1.880 1.00 87.81 206 THR A CA 1
ATOM 1606 C C . THR A 1 206 ? 5.952 3.584 2.147 1.00 87.81 206 THR A C 1
ATOM 1608 O O . THR A 1 206 ? 5.291 2.615 1.775 1.00 87.81 206 THR A O 1
ATOM 1611 N N . LEU A 1 207 ? 7.120 3.474 2.771 1.00 84.44 207 LEU A N 1
ATOM 1612 C CA . LEU A 1 207 ? 7.760 2.198 3.075 1.00 84.44 207 LEU A CA 1
ATOM 1613 C C . LEU A 1 207 ? 7.617 1.857 4.566 1.00 84.44 207 LEU A C 1
ATOM 1615 O O . LEU A 1 207 ? 7.148 2.680 5.358 1.00 84.44 207 LEU A O 1
ATOM 1619 N N . THR A 1 208 ? 7.974 0.633 4.951 1.00 73.75 208 THR A N 1
ATOM 1620 C CA . THR A 1 208 ? 7.913 0.145 6.331 1.00 73.75 208 THR A CA 1
ATOM 1621 C C . THR A 1 208 ? 8.693 1.070 7.266 1.00 73.75 208 THR A C 1
ATOM 1623 O O . THR A 1 208 ? 9.848 1.420 7.023 1.00 73.75 208 THR A O 1
ATOM 1626 N N . GLY A 1 209 ? 7.999 1.537 8.307 1.00 58.34 209 GLY A N 1
ATOM 1627 C CA . GLY A 1 209 ? 8.444 2.637 9.156 1.00 58.34 209 GLY A CA 1
ATOM 1628 C C . GLY A 1 209 ? 9.616 2.297 10.077 1.00 58.34 209 GLY A C 1
ATOM 1629 O O . GLY A 1 209 ? 9.758 1.167 10.529 1.00 58.34 209 GLY A O 1
ATOM 1630 N N . SER A 1 210 ? 10.408 3.334 10.355 1.00 53.25 210 SER A N 1
ATOM 1631 C CA . SER A 1 210 ? 11.368 3.551 11.446 1.00 53.25 210 SER A CA 1
ATOM 1632 C C . SER A 1 210 ? 11.964 2.348 12.187 1.00 53.25 210 SER A C 1
ATOM 1634 O O . SER A 1 210 ? 11.892 2.317 13.421 1.00 53.25 210 SER A O 1
ATOM 1636 N N . PRO A 1 211 ? 12.641 1.397 11.511 1.00 60.25 211 PRO A N 1
ATOM 1637 C CA . PRO A 1 211 ? 13.633 0.610 12.221 1.00 60.25 211 PRO A CA 1
ATOM 1638 C C . PRO A 1 211 ? 14.714 1.560 12.777 1.00 60.25 211 PRO A C 1
ATOM 1640 O O . PRO A 1 211 ? 14.960 2.631 12.209 1.00 60.25 211 PRO A O 1
ATOM 1643 N N . PRO A 1 212 ? 15.384 1.200 13.879 1.00 57.03 212 PRO A N 1
ATOM 1644 C CA . PRO A 1 212 ? 16.485 2.004 14.380 1.00 57.03 212 PRO A CA 1
ATOM 1645 C C . PRO A 1 212 ? 17.600 2.151 13.337 1.00 57.03 212 PRO A C 1
ATOM 1647 O O . PRO A 1 212 ? 17.957 1.188 12.658 1.00 57.03 212 PRO A O 1
ATOM 1650 N N . GLY A 1 213 ? 18.173 3.351 13.233 1.00 66.50 213 GLY A N 1
ATOM 1651 C CA . GLY A 1 213 ? 19.189 3.681 12.234 1.00 66.50 213 GLY A CA 1
ATOM 1652 C C . GLY A 1 213 ? 18.627 4.381 10.995 1.00 66.50 213 GLY A C 1
ATOM 1653 O O . GLY A 1 213 ? 17.659 5.136 11.082 1.00 66.50 213 GLY A O 1
ATOM 1654 N N . LEU A 1 214 ? 19.299 4.194 9.855 1.00 73.25 214 LEU A N 1
ATOM 1655 C CA . LEU A 1 214 ? 18.961 4.799 8.562 1.00 73.25 214 LEU A CA 1
ATOM 1656 C C . LEU A 1 214 ? 18.033 3.876 7.770 1.00 73.25 214 LEU A C 1
ATOM 1658 O O . LEU A 1 214 ? 18.335 2.695 7.608 1.00 73.25 214 LEU A O 1
ATOM 1662 N N . PHE A 1 215 ? 16.938 4.412 7.233 1.00 74.00 215 PHE A N 1
ATOM 1663 C CA . PHE A 1 215 ? 15.958 3.620 6.484 1.00 74.00 215 PHE A CA 1
ATOM 1664 C C . PHE A 1 215 ? 15.243 4.454 5.419 1.00 74.00 215 PHE A C 1
ATOM 1666 O O . PHE A 1 215 ? 15.006 5.650 5.619 1.00 74.00 215 PHE A O 1
ATOM 1673 N N . PRO A 1 216 ? 14.867 3.858 4.275 1.00 75.81 216 PRO A N 1
ATOM 1674 C CA . PRO A 1 216 ? 14.038 4.543 3.306 1.00 75.81 216 PRO A CA 1
ATOM 1675 C C . PRO A 1 216 ? 12.640 4.706 3.895 1.00 75.81 216 PRO A C 1
ATOM 1677 O O . PRO A 1 216 ? 12.010 3.758 4.354 1.00 75.81 216 PRO A O 1
ATOM 1680 N N . ARG A 1 217 ? 12.152 5.935 3.896 1.00 84.06 217 ARG A N 1
ATOM 1681 C CA . ARG A 1 217 ? 10.836 6.256 4.445 1.00 84.06 217 ARG A CA 1
ATOM 1682 C C . ARG A 1 217 ? 9.802 6.398 3.343 1.00 84.06 217 ARG A C 1
ATOM 1684 O O . ARG A 1 217 ? 8.648 6.007 3.496 1.00 84.06 217 ARG A O 1
ATOM 1691 N N . GLU A 1 218 ? 10.225 6.996 2.241 1.00 87.38 218 GLU A N 1
ATOM 1692 C CA . GLU A 1 218 ? 9.343 7.396 1.163 1.00 87.38 218 GLU A CA 1
ATOM 1693 C C . GLU A 1 218 ? 10.088 7.311 -0.163 1.00 87.38 218 GLU A C 1
ATOM 1695 O O . GLU A 1 218 ? 11.240 7.729 -0.276 1.00 87.38 218 GLU A O 1
ATOM 1700 N N . LEU A 1 219 ? 9.407 6.786 -1.170 1.00 88.44 219 LEU A N 1
ATOM 1701 C CA . LEU A 1 219 ? 9.833 6.789 -2.555 1.00 88.44 219 LEU A CA 1
ATOM 1702 C C . LEU A 1 219 ? 8.817 7.604 -3.353 1.00 88.44 219 LEU A C 1
ATOM 1704 O O . LEU A 1 219 ? 7.616 7.348 -3.291 1.00 88.44 219 LEU A O 1
ATOM 1708 N N . ARG A 1 220 ? 9.279 8.577 -4.129 1.00 89.94 220 ARG A N 1
ATOM 1709 C CA . ARG A 1 220 ? 8.454 9.271 -5.117 1.00 89.94 220 ARG A CA 1
ATOM 1710 C C . ARG A 1 220 ? 8.867 8.825 -6.497 1.00 89.94 220 ARG A C 1
ATOM 1712 O O . ARG A 1 220 ? 10.034 8.944 -6.863 1.00 89.94 220 ARG A O 1
ATOM 1719 N N . VAL A 1 221 ? 7.907 8.329 -7.262 1.00 86.50 221 VAL A N 1
ATOM 1720 C CA . VAL A 1 221 ? 8.141 7.920 -8.642 1.00 86.50 221 VAL A CA 1
ATOM 1721 C C . VAL A 1 221 ? 7.348 8.817 -9.565 1.00 86.50 221 VAL A C 1
ATOM 1723 O O . VAL A 1 221 ? 6.134 8.957 -9.419 1.00 86.50 221 VAL A O 1
ATOM 1726 N N . TYR A 1 222 ? 8.044 9.401 -10.534 1.00 87.12 222 TYR A N 1
ATOM 1727 C CA . TYR A 1 222 ? 7.463 10.291 -11.520 1.00 87.12 222 TYR A CA 1
ATOM 1728 C C . TYR A 1 222 ? 7.658 9.705 -12.918 1.00 87.12 222 TYR A C 1
ATOM 1730 O O . TYR A 1 222 ? 8.790 9.490 -13.370 1.00 87.12 222 TYR A O 1
ATOM 1738 N N . GLY A 1 223 ? 6.560 9.473 -13.633 1.00 81.25 223 GLY A N 1
ATOM 1739 C CA . GLY A 1 223 ? 6.602 8.970 -15.004 1.00 81.25 223 GLY A CA 1
ATOM 1740 C C . GLY A 1 223 ? 5.841 9.846 -15.987 1.00 81.25 223 GLY A C 1
ATOM 1741 O O . GLY A 1 223 ? 4.862 10.499 -15.626 1.00 81.25 223 GLY A O 1
ATOM 1742 N N . LYS A 1 224 ? 6.287 9.846 -17.247 1.00 74.94 224 LYS A N 1
ATOM 1743 C CA . LYS A 1 224 ? 5.564 10.444 -18.380 1.00 74.94 224 LYS A CA 1
ATOM 1744 C C . LYS A 1 224 ? 4.736 9.360 -19.058 1.00 74.94 224 LYS A C 1
ATOM 1746 O O . LYS A 1 224 ? 5.268 8.307 -19.396 1.00 74.94 224 LYS A O 1
ATOM 1751 N N . GLY A 1 225 ? 3.449 9.622 -19.264 1.00 63.47 225 GLY A N 1
ATOM 1752 C CA . GLY A 1 225 ? 2.544 8.714 -19.966 1.00 63.47 225 GLY A CA 1
ATOM 1753 C C . GLY A 1 225 ? 2.254 9.170 -21.394 1.00 63.47 225 GLY A C 1
ATOM 1754 O O . GLY A 1 225 ? 1.957 10.342 -21.619 1.00 63.47 225 GLY A O 1
ATOM 1755 N N . TYR A 1 226 ? 2.271 8.226 -22.337 1.00 53.78 226 TYR A N 1
ATOM 1756 C CA . TYR A 1 226 ? 1.610 8.343 -23.640 1.00 53.78 226 TYR A CA 1
ATOM 1757 C C . TYR A 1 226 ? 0.715 7.111 -23.846 1.00 53.78 226 TYR A C 1
ATOM 1759 O O . TYR A 1 226 ? 1.174 6.046 -24.263 1.00 53.78 226 TYR A O 1
ATOM 1767 N N . GLY A 1 227 ? -0.576 7.232 -23.526 1.00 56.22 227 GLY A N 1
ATOM 1768 C CA . GLY A 1 227 ? -1.520 6.111 -23.608 1.00 56.22 227 GLY A CA 1
ATOM 1769 C C . GLY A 1 227 ? -1.208 5.012 -22.584 1.00 56.22 227 GLY A C 1
ATOM 1770 O O . GLY A 1 227 ? -1.111 5.292 -21.395 1.00 56.22 227 GLY A O 1
ATOM 1771 N N . ASN A 1 228 ? -1.048 3.765 -23.040 1.00 47.19 228 ASN A N 1
ATOM 1772 C CA . ASN A 1 228 ? -0.765 2.613 -22.166 1.00 47.19 228 ASN A CA 1
ATOM 1773 C C . ASN A 1 228 ? 0.710 2.495 -21.743 1.00 47.19 228 ASN A C 1
ATOM 1775 O O . ASN A 1 228 ? 1.027 1.647 -20.910 1.00 47.19 228 ASN A O 1
ATOM 1779 N N . ASN A 1 229 ? 1.598 3.322 -22.303 1.00 53.97 229 ASN A N 1
ATOM 1780 C CA . ASN A 1 229 ? 3.022 3.295 -21.997 1.00 53.97 229 ASN A CA 1
ATOM 1781 C C . ASN A 1 229 ? 3.370 4.472 -21.086 1.00 53.97 229 ASN A C 1
ATOM 1783 O O . ASN A 1 229 ? 3.381 5.624 -21.526 1.00 53.97 229 ASN A O 1
ATOM 1787 N N . THR A 1 230 ? 3.672 4.166 -19.827 1.00 63.53 230 THR A N 1
ATOM 1788 C CA . THR A 1 230 ? 4.218 5.130 -18.873 1.00 63.53 230 THR A CA 1
ATOM 1789 C C . THR A 1 230 ? 5.683 4.801 -18.636 1.00 63.53 230 THR A C 1
ATOM 1791 O O . THR A 1 230 ? 6.014 3.696 -18.212 1.00 63.53 230 THR A O 1
ATOM 1794 N N . GLU A 1 231 ? 6.571 5.743 -18.942 1.00 72.19 231 GLU A N 1
ATOM 1795 C CA . GLU A 1 231 ? 8.008 5.594 -18.715 1.00 72.19 231 GLU A CA 1
ATOM 1796 C C . GLU A 1 231 ? 8.416 6.362 -17.460 1.00 72.19 231 GLU A C 1
ATOM 1798 O O . GLU A 1 231 ? 8.074 7.538 -17.300 1.00 72.19 231 GLU A O 1
ATOM 1803 N N . VAL A 1 232 ? 9.145 5.696 -16.559 1.00 73.62 232 VAL A N 1
ATOM 1804 C CA . VAL A 1 232 ? 9.702 6.336 -15.365 1.00 73.62 232 VAL A CA 1
ATOM 1805 C C . VAL A 1 232 ? 10.763 7.336 -15.803 1.00 73.62 232 VAL A C 1
ATOM 1807 O O . VAL A 1 232 ? 11.778 6.978 -16.395 1.00 73.62 232 VAL A O 1
ATOM 1810 N N . SER A 1 233 ? 10.530 8.603 -15.483 1.00 78.06 233 SER A N 1
ATOM 1811 C CA . SER A 1 233 ? 11.447 9.700 -15.805 1.00 78.06 233 SER A CA 1
ATOM 1812 C C . SER A 1 233 ? 12.390 10.034 -14.652 1.00 78.06 233 SER A C 1
ATOM 1814 O O . SER A 1 233 ? 13.570 10.337 -14.861 1.00 78.06 233 SER A O 1
ATOM 1816 N N . HIS A 1 234 ? 11.868 9.979 -13.428 1.00 82.69 234 HIS A N 1
ATOM 1817 C CA . HIS A 1 234 ? 12.560 10.442 -12.241 1.00 82.69 234 HIS A CA 1
ATOM 1818 C C . HIS A 1 234 ? 12.092 9.673 -11.009 1.00 82.69 234 HIS A C 1
ATOM 1820 O O . HIS A 1 234 ? 10.906 9.360 -10.874 1.00 82.69 234 HIS A O 1
ATOM 1826 N N . VAL A 1 235 ? 13.030 9.386 -10.111 1.00 84.62 235 VAL A N 1
ATOM 1827 C CA . VAL A 1 235 ? 12.771 8.723 -8.835 1.00 84.62 235 VAL A CA 1
ATOM 1828 C C . VAL A 1 235 ? 13.472 9.498 -7.729 1.00 84.62 235 VAL A C 1
ATOM 1830 O O . VAL A 1 235 ? 14.676 9.728 -7.816 1.00 84.62 235 VAL A O 1
ATOM 1833 N N . ALA A 1 236 ? 12.734 9.861 -6.684 1.00 84.62 236 ALA A N 1
ATOM 1834 C CA . ALA A 1 236 ? 13.291 10.500 -5.500 1.00 84.62 236 ALA A CA 1
ATOM 1835 C C . ALA A 1 236 ? 13.114 9.595 -4.276 1.00 84.62 236 ALA A C 1
ATOM 1837 O O . ALA A 1 236 ? 11.999 9.158 -3.990 1.00 84.62 236 ALA A O 1
ATOM 1838 N N . LEU A 1 237 ? 14.197 9.316 -3.551 1.00 83.44 237 LEU A N 1
ATOM 1839 C CA . LEU A 1 237 ? 14.169 8.565 -2.295 1.00 83.44 237 LEU A CA 1
ATOM 1840 C C . LEU A 1 237 ? 14.372 9.507 -1.109 1.00 83.44 237 LEU A C 1
ATOM 1842 O O . LEU A 1 237 ? 15.328 10.284 -1.082 1.00 83.44 237 LEU A O 1
ATOM 1846 N N . TRP A 1 238 ? 13.513 9.381 -0.103 1.00 82.62 238 TRP A N 1
ATOM 1847 C CA . TRP A 1 238 ? 13.688 10.028 1.189 1.00 82.62 238 TRP A CA 1
ATOM 1848 C C . TRP A 1 238 ? 14.188 9.023 2.223 1.00 82.62 238 TRP A C 1
ATOM 1850 O O . TRP A 1 238 ? 13.512 8.029 2.512 1.00 82.62 238 TRP A O 1
ATOM 1860 N N . VAL A 1 239 ? 15.338 9.308 2.830 1.00 79.75 239 VAL A N 1
ATOM 1861 C CA . VAL A 1 239 ? 15.903 8.492 3.910 1.00 79.75 239 VAL A CA 1
ATOM 1862 C C . VAL A 1 239 ? 15.649 9.156 5.260 1.00 79.75 239 VAL A C 1
ATOM 1864 O O . VAL A 1 239 ? 16.045 10.301 5.500 1.00 79.75 239 VAL A O 1
ATOM 1867 N N . GLY A 1 240 ? 14.983 8.418 6.147 1.00 69.69 240 GLY A N 1
ATOM 1868 C CA . GLY A 1 240 ? 14.797 8.769 7.547 1.00 69.69 240 GLY A CA 1
ATOM 1869 C C . GLY A 1 240 ? 15.935 8.263 8.432 1.00 69.69 240 GLY A C 1
ATOM 1870 O O . GLY A 1 240 ? 16.682 7.357 8.066 1.00 69.69 240 GLY A O 1
ATOM 1871 N N . VAL A 1 241 ? 16.037 8.855 9.620 1.00 74.75 241 VAL A N 1
ATOM 1872 C CA . VAL A 1 241 ? 16.885 8.369 10.708 1.00 74.75 241 VAL A CA 1
ATOM 1873 C C . VAL A 1 241 ? 16.043 8.253 11.970 1.00 74.75 241 VAL A C 1
ATOM 1875 O O . VAL A 1 241 ? 15.209 9.115 12.246 1.00 74.75 241 VAL A O 1
ATOM 1878 N N . THR A 1 242 ? 16.223 7.176 12.722 1.00 68.00 242 THR A N 1
ATOM 1879 C CA . THR A 1 242 ? 15.644 7.015 14.058 1.00 68.00 242 THR A CA 1
ATOM 1880 C C . THR A 1 242 ? 16.769 6.676 15.020 1.00 68.00 242 THR A C 1
ATOM 1882 O O . THR A 1 242 ? 17.512 5.719 14.801 1.00 68.00 242 THR A O 1
ATOM 1885 N N . PHE A 1 243 ? 16.916 7.505 16.051 1.00 61.97 243 PHE A N 1
ATOM 1886 C CA . PHE A 1 243 ? 17.861 7.295 17.141 1.00 61.97 243 PHE A CA 1
ATOM 1887 C C . PHE A 1 243 ? 17.127 6.620 18.303 1.00 61.97 243 PHE A C 1
ATOM 1889 O O . PHE A 1 243 ? 15.946 6.901 18.518 1.00 61.97 243 PHE A O 1
ATOM 1896 N N . PHE A 1 244 ? 17.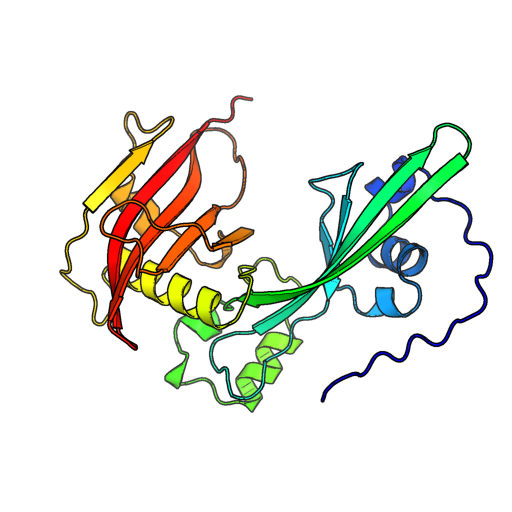819 5.707 18.984 1.00 52.78 244 PHE A N 1
ATOM 1897 C CA . PHE A 1 244 ? 17.352 5.090 20.224 1.00 52.78 244 PHE A CA 1
ATOM 1898 C C . PHE A 1 244 ? 17.342 6.096 21.376 1.00 52.78 244 PHE A C 1
ATOM 1900 O O . PHE A 1 244 ? 18.252 6.960 21.396 1.00 52.78 244 PHE A O 1
#